Protein AF-A0A9W6WYQ6-F1 (afdb_monomer_lite)

Structure (mmCIF, N/CA/C/O backbone):
data_AF-A0A9W6WYQ6-F1
#
_entry.id   AF-A0A9W6WYQ6-F1
#
loop_
_atom_site.group_PDB
_atom_site.id
_atom_site.type_symbol
_atom_site.label_atom_id
_atom_site.label_alt_id
_atom_site.label_comp_id
_atom_site.label_asym_id
_atom_site.label_entity_id
_atom_site.label_seq_id
_atom_site.pdbx_PDB_ins_code
_atom_site.Cartn_x
_atom_site.Cartn_y
_atom_site.Cartn_z
_atom_site.occupancy
_atom_site.B_iso_or_equiv
_atom_site.auth_seq_id
_atom_site.auth_comp_id
_atom_site.auth_asym_id
_atom_site.auth_atom_id
_atom_site.pdbx_PDB_model_num
ATOM 1 N N . MET A 1 1 ? 25.167 14.216 86.718 1.00 56.31 1 MET A N 1
ATOM 2 C CA . MET A 1 1 ? 25.689 13.049 85.960 1.00 56.31 1 MET A CA 1
ATOM 3 C C . MET A 1 1 ? 24.600 12.111 85.431 1.00 56.31 1 MET A C 1
ATOM 5 O O . MET A 1 1 ? 24.750 11.641 84.313 1.00 56.31 1 MET A O 1
ATOM 9 N N . VAL A 1 2 ? 23.509 11.844 86.164 1.00 67.94 2 VAL A N 1
ATOM 10 C CA . VAL A 1 2 ? 22.434 10.930 85.704 1.00 67.94 2 VAL A CA 1
ATOM 11 C C . VAL A 1 2 ? 21.583 11.527 84.568 1.00 67.94 2 VAL A C 1
ATOM 13 O O . VAL A 1 2 ? 21.368 10.862 83.561 1.00 67.94 2 VAL A O 1
ATOM 16 N N . GLN A 1 3 ? 21.195 12.805 84.660 1.00 67.50 3 GLN A N 1
ATOM 17 C CA . GLN A 1 3 ? 20.428 13.496 83.604 1.00 67.50 3 GLN A CA 1
ATOM 18 C C . GLN A 1 3 ? 21.183 13.622 82.275 1.00 67.50 3 GLN A C 1
ATOM 20 O O . GLN A 1 3 ? 20.594 13.446 81.215 1.00 67.50 3 GLN A O 1
ATOM 25 N N . LEU A 1 4 ? 22.497 13.867 82.322 1.00 64.94 4 LEU A N 1
ATOM 26 C CA . LEU A 1 4 ? 23.314 13.999 81.112 1.00 64.94 4 LEU A CA 1
ATOM 27 C C . LEU A 1 4 ? 23.436 12.662 80.363 1.00 64.94 4 LEU A C 1
ATOM 29 O O . LEU A 1 4 ? 23.390 12.631 79.138 1.00 64.94 4 LEU A O 1
ATOM 33 N N . LYS A 1 5 ? 23.522 11.549 81.106 1.00 73.62 5 LYS A N 1
ATOM 34 C CA . LYS A 1 5 ? 23.509 10.200 80.527 1.00 73.62 5 LYS A CA 1
ATOM 35 C C . LYS A 1 5 ? 22.156 9.859 79.907 1.00 73.62 5 LYS A C 1
ATOM 37 O O . LYS A 1 5 ? 22.130 9.312 78.813 1.00 73.62 5 LYS A O 1
ATOM 42 N N . ALA A 1 6 ? 21.053 10.212 80.567 1.00 79.38 6 ALA A N 1
ATOM 43 C CA . ALA A 1 6 ? 19.713 9.995 80.022 1.00 79.38 6 ALA A CA 1
ATOM 44 C C . ALA A 1 6 ? 19.500 10.773 78.711 1.00 79.38 6 ALA A C 1
ATOM 46 O O . ALA A 1 6 ? 19.018 10.209 77.735 1.00 79.38 6 ALA A O 1
ATOM 47 N N . HIS A 1 7 ? 19.956 12.027 78.657 1.00 71.12 7 HIS A N 1
ATOM 48 C CA . HIS A 1 7 ? 19.832 12.855 77.458 1.00 71.12 7 HIS A CA 1
ATOM 49 C C . HIS A 1 7 ? 20.738 12.381 76.308 1.00 71.12 7 HIS A C 1
ATOM 51 O O . HIS A 1 7 ? 20.335 12.400 75.149 1.00 71.12 7 HIS A O 1
ATOM 57 N N . MET A 1 8 ? 21.938 11.872 76.615 1.00 68.31 8 MET A N 1
ATOM 58 C CA . MET A 1 8 ? 22.796 11.216 75.618 1.00 68.31 8 MET A CA 1
ATOM 59 C C . MET A 1 8 ? 22.156 9.957 75.028 1.00 68.31 8 MET A C 1
ATOM 61 O O . MET A 1 8 ? 22.270 9.728 73.827 1.00 68.31 8 MET A O 1
ATOM 65 N N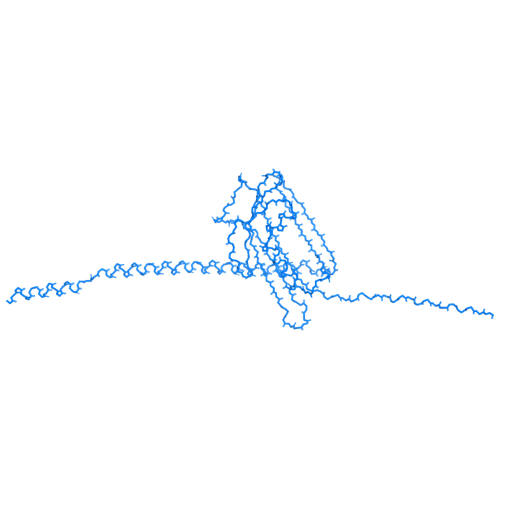 . ILE A 1 9 ? 21.483 9.155 75.856 1.00 77.50 9 ILE A N 1
ATOM 66 C CA . ILE A 1 9 ? 20.789 7.942 75.406 1.00 77.50 9 ILE A CA 1
ATOM 67 C C . ILE A 1 9 ? 19.601 8.312 74.512 1.00 77.50 9 ILE A C 1
ATOM 69 O O . ILE A 1 9 ? 19.411 7.691 73.472 1.00 77.50 9 ILE A O 1
ATOM 73 N N . GLU A 1 10 ? 18.851 9.356 74.861 1.00 75.19 10 GLU A N 1
ATOM 74 C CA . GLU A 1 10 ? 17.736 9.858 74.051 1.00 75.19 10 GLU A CA 1
ATOM 75 C C . GLU A 1 10 ? 18.209 10.390 72.685 1.00 75.19 10 GLU A C 1
ATOM 77 O O . GLU A 1 10 ? 17.617 10.086 71.646 1.00 75.19 10 GLU A O 1
ATOM 82 N N . LEU A 1 11 ? 19.326 11.126 72.660 1.00 69.25 11 LEU A N 1
ATOM 83 C CA . LEU A 1 11 ? 19.943 11.619 71.425 1.00 69.25 11 LEU A CA 1
ATOM 84 C C . LEU A 1 11 ? 20.514 10.481 70.566 1.00 69.25 11 LEU A C 1
ATOM 86 O O . LEU A 1 11 ? 20.347 10.501 69.347 1.00 69.25 11 LEU A O 1
ATOM 90 N N . GLN A 1 12 ? 21.124 9.459 71.178 1.00 67.81 12 GLN A N 1
ATOM 91 C CA . GLN A 1 12 ? 21.551 8.250 70.467 1.00 67.81 12 GLN A CA 1
ATOM 92 C C . GLN A 1 12 ? 20.356 7.476 69.901 1.00 67.81 12 GLN A C 1
ATOM 94 O O . GLN A 1 12 ? 20.403 7.052 68.751 1.00 67.81 12 GLN A O 1
ATOM 99 N N . GLN A 1 13 ? 19.261 7.338 70.650 1.00 66.31 13 GLN A N 1
ATOM 100 C CA . GLN A 1 13 ? 18.050 6.663 70.176 1.00 66.31 13 GLN A CA 1
ATOM 101 C C . GLN A 1 13 ? 17.384 7.412 69.014 1.00 66.31 13 GLN A C 1
ATOM 103 O O . GLN A 1 13 ? 16.953 6.772 68.059 1.00 66.31 13 GLN A O 1
ATOM 108 N N . ARG A 1 14 ? 17.366 8.753 69.030 1.00 62.09 14 ARG A N 1
ATOM 109 C CA . ARG A 1 14 ? 16.894 9.567 67.893 1.00 62.09 14 ARG A CA 1
ATOM 110 C C . ARG A 1 14 ? 17.815 9.509 66.672 1.00 62.09 14 ARG A C 1
ATOM 112 O O . ARG A 1 14 ? 17.316 9.597 65.558 1.00 62.09 14 ARG A O 1
ATOM 119 N N . ALA A 1 15 ? 19.125 9.349 66.861 1.00 57.72 15 ALA A N 1
ATOM 120 C CA . ALA A 1 15 ? 20.078 9.185 65.760 1.00 57.72 15 ALA A CA 1
ATOM 121 C C . ALA A 1 15 ? 20.033 7.779 65.127 1.00 57.72 15 ALA A C 1
ATOM 123 O O . ALA A 1 15 ? 20.394 7.618 63.965 1.00 57.72 15 ALA A O 1
ATOM 124 N N . ILE A 1 16 ? 19.598 6.773 65.895 1.00 56.31 16 ILE A N 1
ATOM 125 C CA . ILE A 1 16 ? 19.450 5.370 65.467 1.00 56.31 16 ILE A CA 1
ATOM 126 C C . ILE A 1 16 ? 18.034 5.084 64.934 1.00 56.31 16 ILE A C 1
ATOM 128 O O . ILE A 1 16 ? 17.834 4.106 64.211 1.00 56.31 16 ILE A O 1
ATOM 132 N N . ALA A 1 17 ? 17.045 5.926 65.254 1.00 52.59 17 ALA A N 1
ATOM 133 C CA . ALA A 1 17 ? 15.715 5.832 64.666 1.00 52.59 17 ALA A CA 1
ATOM 134 C C . ALA A 1 17 ? 15.826 5.952 63.132 1.00 52.59 17 ALA A C 1
ATOM 136 O O . ALA A 1 17 ? 16.455 6.895 62.643 1.00 52.59 17 ALA A O 1
ATOM 137 N N . PRO A 1 18 ? 15.245 5.019 62.353 1.00 52.72 18 PRO A N 1
ATOM 138 C CA . PRO A 1 18 ? 15.285 5.118 60.906 1.00 52.72 18 PRO A CA 1
ATOM 139 C C . PRO A 1 18 ? 14.557 6.400 60.505 1.00 52.72 18 PRO A C 1
ATOM 141 O O . PRO A 1 18 ? 13.355 6.526 60.732 1.00 52.72 18 PRO A O 1
ATOM 144 N N . ARG A 1 19 ? 15.289 7.351 59.914 1.00 58.66 19 ARG A N 1
ATOM 145 C CA . ARG A 1 19 ? 14.682 8.424 59.119 1.00 58.66 19 ARG A CA 1
ATOM 146 C C . ARG A 1 19 ? 13.762 7.788 58.075 1.00 58.66 19 ARG A C 1
ATOM 148 O O . ARG A 1 19 ? 14.009 6.656 57.660 1.00 58.66 19 ARG A O 1
ATOM 155 N N . GLU A 1 20 ? 12.758 8.530 57.626 1.00 55.00 20 GLU A N 1
ATOM 156 C CA . GLU A 1 20 ? 11.759 8.199 56.589 1.00 55.00 20 GLU A CA 1
ATOM 157 C C . GLU A 1 20 ? 12.337 7.726 55.221 1.00 55.00 20 GLU A C 1
ATOM 159 O O . GLU A 1 20 ? 11.622 7.606 54.237 1.00 55.00 20 GLU A O 1
ATOM 164 N N . GLU A 1 21 ? 13.614 7.334 55.141 1.00 54.53 21 GLU A N 1
ATOM 165 C CA . GLU A 1 21 ? 14.279 6.707 53.994 1.00 54.53 21 GLU A CA 1
ATOM 166 C C . GLU A 1 21 ? 13.586 5.442 53.469 1.00 54.53 21 GLU A C 1
ATOM 168 O O . GLU A 1 21 ? 13.830 5.050 52.327 1.00 54.53 21 GLU A O 1
ATOM 173 N N . ARG A 1 22 ? 12.785 4.739 54.283 1.00 56.50 22 ARG A N 1
ATOM 174 C CA . ARG A 1 22 ? 12.055 3.549 53.811 1.00 56.50 22 ARG A CA 1
ATOM 175 C C . ARG A 1 22 ? 10.963 3.923 52.819 1.00 56.50 22 ARG A C 1
ATOM 177 O O . ARG A 1 22 ? 10.832 3.228 51.815 1.00 56.50 22 ARG A O 1
ATOM 184 N N . GLU A 1 23 ? 10.232 5.002 53.079 1.00 61.19 23 GLU A N 1
ATOM 185 C CA . GLU A 1 23 ? 9.159 5.466 52.201 1.00 61.19 23 GLU A CA 1
ATOM 186 C C . GLU A 1 23 ? 9.743 6.042 50.911 1.00 61.19 23 GLU A C 1
ATOM 188 O O . GLU A 1 23 ? 9.336 5.619 49.832 1.00 61.19 23 GLU A O 1
ATOM 193 N N . ASP A 1 24 ? 10.801 6.854 50.999 1.00 62.94 24 ASP A N 1
ATOM 194 C CA . ASP A 1 24 ? 11.504 7.398 49.827 1.00 62.94 24 ASP A CA 1
ATOM 195 C C . ASP A 1 24 ? 12.146 6.309 48.953 1.00 62.94 24 ASP A C 1
ATOM 197 O O . ASP A 1 24 ? 12.022 6.327 47.724 1.00 62.94 24 ASP A O 1
ATOM 201 N N . LYS A 1 25 ? 12.794 5.299 49.557 1.00 66.00 25 LYS A N 1
ATOM 202 C CA . LYS A 1 25 ? 13.338 4.148 48.810 1.00 66.00 25 LYS A CA 1
ATOM 203 C C . LYS A 1 25 ? 12.225 3.337 48.158 1.00 66.00 25 LYS A C 1
ATOM 205 O O . LYS A 1 25 ? 12.392 2.873 47.029 1.00 66.00 25 LYS A O 1
ATOM 210 N N . GLN A 1 26 ? 11.094 3.158 48.836 1.00 69.00 26 GLN A N 1
ATOM 211 C CA . GLN A 1 26 ? 9.945 2.439 48.293 1.00 69.00 26 GLN A CA 1
ATOM 212 C C . GLN A 1 26 ? 9.281 3.222 47.152 1.00 69.00 26 GLN A C 1
ATOM 214 O O . GLN A 1 26 ? 8.924 2.619 46.135 1.00 69.00 26 GLN A O 1
ATOM 219 N N . LEU A 1 27 ? 9.214 4.552 47.258 1.00 70.75 27 LEU A N 1
ATOM 220 C CA . LEU A 1 27 ? 8.734 5.456 46.217 1.00 70.75 27 LEU A CA 1
ATOM 221 C C . LEU A 1 27 ? 9.643 5.397 44.982 1.00 70.75 27 LEU A C 1
ATOM 223 O O . LEU A 1 27 ? 9.170 5.102 43.887 1.00 70.75 27 LEU A O 1
ATOM 227 N N . TYR A 1 28 ? 10.958 5.557 45.162 1.00 69.25 28 TYR A N 1
ATOM 228 C CA . TYR A 1 28 ? 11.944 5.497 44.078 1.00 69.25 28 TYR A CA 1
ATOM 229 C C . TYR A 1 28 ? 11.948 4.133 43.378 1.00 69.25 28 TYR A C 1
ATOM 231 O O . TYR A 1 28 ? 11.934 4.049 42.150 1.00 69.25 28 TYR A O 1
ATOM 239 N N . THR A 1 29 ? 11.875 3.044 44.149 1.00 78.75 29 THR A N 1
ATOM 240 C CA . THR A 1 29 ? 11.795 1.684 43.595 1.00 78.75 29 THR A CA 1
ATOM 241 C C . THR A 1 29 ? 10.500 1.478 42.806 1.00 78.75 29 THR A C 1
ATOM 243 O O . THR A 1 29 ? 10.504 0.810 41.773 1.00 78.75 29 THR A O 1
ATOM 246 N N . THR A 1 30 ? 9.385 2.056 43.259 1.00 85.19 30 THR A N 1
ATOM 247 C CA . THR A 1 30 ? 8.094 1.982 42.557 1.00 85.19 30 THR A CA 1
ATOM 248 C C . THR A 1 30 ? 8.121 2.785 41.259 1.00 85.19 30 THR A C 1
ATOM 250 O O . THR A 1 30 ? 7.709 2.270 40.221 1.00 85.19 30 THR A O 1
ATOM 253 N N . VAL A 1 31 ? 8.672 4.002 41.286 1.00 89.56 31 VAL A N 1
ATOM 254 C CA . VAL A 1 31 ? 8.857 4.841 40.094 1.00 89.56 31 VAL A CA 1
ATOM 255 C C . VAL A 1 31 ? 9.742 4.131 39.073 1.00 89.56 31 VAL A C 1
ATOM 257 O O . VAL A 1 31 ? 9.323 3.971 37.929 1.00 89.56 31 VAL A O 1
ATOM 260 N N . LEU A 1 32 ? 10.908 3.620 39.480 1.00 86.25 32 LEU A N 1
ATOM 261 C CA . LEU A 1 32 ? 11.795 2.869 38.589 1.00 86.25 32 LEU A CA 1
ATOM 262 C C . LEU A 1 32 ? 11.114 1.634 38.000 1.00 86.25 32 LEU A C 1
ATOM 264 O O . LEU A 1 32 ? 11.199 1.409 36.796 1.00 86.25 32 LEU A O 1
ATOM 268 N N . ARG A 1 33 ? 10.395 0.849 38.812 1.00 88.56 33 ARG A N 1
ATOM 269 C CA . ARG A 1 33 ? 9.632 -0.304 38.306 1.00 88.56 33 ARG A CA 1
ATOM 270 C C . ARG A 1 33 ? 8.586 0.113 37.279 1.00 88.56 33 ARG A C 1
ATOM 272 O O . ARG A 1 33 ? 8.421 -0.589 36.291 1.00 88.56 33 ARG A O 1
ATOM 279 N N . ASN A 1 34 ? 7.891 1.227 37.491 1.00 89.94 34 ASN A N 1
ATOM 280 C CA . ASN A 1 34 ? 6.894 1.721 36.544 1.00 89.94 34 ASN A CA 1
ATOM 281 C C . ASN A 1 34 ? 7.536 2.206 35.240 1.00 89.94 34 ASN A C 1
ATOM 283 O O . ASN A 1 34 ? 7.011 1.911 34.172 1.00 89.94 34 ASN A O 1
ATOM 287 N N . VAL A 1 35 ? 8.679 2.894 35.312 1.00 89.62 35 VAL A N 1
ATOM 288 C CA . VAL A 1 35 ? 9.446 3.309 34.126 1.00 89.62 35 VAL A CA 1
ATOM 289 C C . VAL A 1 35 ? 9.919 2.089 33.340 1.00 89.62 35 VAL A C 1
ATOM 291 O O . VAL A 1 35 ? 9.665 2.007 32.143 1.00 89.62 35 VAL A O 1
ATOM 294 N N . VAL A 1 36 ? 10.518 1.101 34.012 1.00 90.12 36 VAL A N 1
ATOM 295 C CA . VAL A 1 36 ? 10.968 -0.144 33.370 1.00 90.12 36 VAL A CA 1
ATOM 296 C C . VAL A 1 36 ? 9.793 -0.901 32.754 1.00 90.12 36 VAL A C 1
ATOM 298 O O . VAL A 1 36 ? 9.902 -1.351 31.621 1.00 90.12 36 VAL A O 1
ATOM 301 N N . LYS A 1 37 ? 8.649 -0.998 33.444 1.00 88.00 37 LYS A N 1
ATOM 302 C CA . LYS A 1 37 ? 7.438 -1.622 32.888 1.00 88.00 37 LYS A CA 1
ATOM 303 C C . LYS A 1 37 ? 6.943 -0.905 31.635 1.00 88.00 37 LYS A C 1
ATOM 305 O O . LYS A 1 37 ? 6.653 -1.566 30.649 1.00 88.00 37 LYS A O 1
ATOM 310 N N . LYS A 1 38 ? 6.870 0.430 31.653 1.00 88.50 38 LYS A N 1
ATOM 311 C CA . LYS A 1 38 ? 6.486 1.221 30.472 1.00 88.50 38 LYS A CA 1
ATOM 312 C C . LYS A 1 38 ? 7.454 0.999 29.311 1.00 88.50 38 LYS A C 1
ATOM 314 O O . LYS A 1 38 ? 7.014 0.797 28.189 1.00 88.50 38 LYS A O 1
ATOM 319 N N . GLN A 1 39 ? 8.755 0.982 29.591 1.00 87.25 39 GLN A N 1
ATOM 320 C CA . GLN A 1 39 ? 9.776 0.715 28.581 1.00 87.25 39 GLN A CA 1
ATOM 321 C C . GLN A 1 39 ? 9.672 -0.709 28.014 1.00 87.25 39 GLN A C 1
ATOM 323 O O . GLN A 1 39 ? 9.834 -0.899 26.815 1.00 87.25 39 GLN A O 1
ATOM 328 N N . GLN A 1 40 ? 9.386 -1.706 28.855 1.00 84.69 40 GLN A N 1
ATOM 329 C CA . GLN A 1 40 ? 9.173 -3.088 28.421 1.00 84.69 40 GLN A CA 1
ATOM 330 C C . GLN A 1 40 ? 7.932 -3.229 27.539 1.00 84.69 40 GLN A C 1
ATOM 332 O O . GLN A 1 40 ? 8.002 -3.936 26.542 1.00 84.69 40 GLN A O 1
ATOM 337 N N . LEU A 1 41 ? 6.829 -2.553 27.878 1.00 85.00 41 LEU A N 1
ATOM 338 C CA . LEU A 1 41 ? 5.624 -2.534 27.043 1.00 85.00 41 LEU A CA 1
ATOM 339 C C . LEU A 1 41 ? 5.924 -1.926 25.670 1.00 85.00 41 LEU A C 1
ATOM 341 O O . LEU A 1 41 ? 5.733 -2.601 24.668 1.00 85.00 41 LEU A O 1
ATOM 345 N N . ALA A 1 42 ? 6.544 -0.743 25.633 1.00 81.19 42 ALA A N 1
ATOM 346 C CA . ALA A 1 42 ? 6.940 -0.110 24.375 1.00 81.19 42 ALA A CA 1
ATOM 347 C C . ALA A 1 42 ? 7.870 -1.003 23.532 1.00 81.19 42 ALA A C 1
ATOM 349 O O . ALA A 1 42 ? 7.748 -1.062 22.313 1.00 81.19 42 ALA A O 1
ATOM 350 N N . PHE A 1 43 ? 8.794 -1.731 24.169 1.00 81.69 43 PHE A N 1
ATOM 351 C CA . PHE A 1 43 ? 9.650 -2.686 23.467 1.00 81.69 43 PHE A CA 1
ATOM 352 C C . PHE A 1 43 ? 8.852 -3.841 22.847 1.00 81.69 43 PHE A C 1
ATOM 354 O O . PHE A 1 43 ? 9.133 -4.232 21.717 1.00 81.69 43 PHE A O 1
ATOM 361 N N . VAL A 1 44 ? 7.867 -4.383 23.569 1.00 84.06 44 VAL A N 1
ATOM 362 C CA . VAL A 1 44 ? 6.989 -5.443 23.054 1.00 84.06 44 VAL A CA 1
ATOM 363 C C . VAL A 1 44 ? 6.169 -4.935 21.869 1.00 84.06 44 VAL A C 1
ATOM 365 O O . VAL A 1 44 ? 6.103 -5.635 20.861 1.00 84.06 44 VAL A O 1
ATOM 368 N N . ASP A 1 45 ? 5.627 -3.721 21.950 1.00 80.69 45 ASP A N 1
ATOM 369 C CA . ASP A 1 45 ? 4.840 -3.111 20.872 1.00 80.69 45 ASP A CA 1
ATOM 370 C C . ASP A 1 45 ? 5.691 -2.906 19.610 1.00 80.69 45 ASP A C 1
ATOM 372 O O . ASP A 1 45 ? 5.311 -3.328 18.517 1.00 80.69 45 ASP A O 1
ATOM 376 N N . ILE A 1 46 ? 6.903 -2.360 19.766 1.00 80.50 46 ILE A N 1
ATOM 377 C CA . ILE A 1 46 ? 7.870 -2.212 18.667 1.00 80.50 46 ILE A CA 1
ATOM 378 C C . ILE A 1 46 ? 8.228 -3.580 18.079 1.00 80.50 46 ILE A C 1
ATOM 380 O O . ILE A 1 46 ? 8.267 -3.745 16.860 1.00 80.50 46 ILE A O 1
ATOM 384 N N . GLN A 1 47 ? 8.486 -4.584 18.920 1.00 80.19 47 GLN A N 1
ATOM 385 C CA . GLN A 1 47 ? 8.819 -5.926 18.448 1.00 80.19 47 GLN A CA 1
ATOM 386 C C . GLN A 1 47 ? 7.654 -6.560 17.674 1.00 80.19 47 GLN A C 1
ATOM 388 O O . GLN A 1 47 ? 7.886 -7.211 16.651 1.00 80.19 47 GLN A O 1
ATOM 393 N N . ALA A 1 48 ? 6.414 -6.367 18.128 1.00 81.19 48 ALA A N 1
ATOM 394 C CA . ALA A 1 48 ? 5.219 -6.827 17.433 1.00 81.19 48 ALA A CA 1
ATOM 395 C C . ALA A 1 48 ? 5.077 -6.137 16.068 1.00 81.19 48 ALA A C 1
ATOM 397 O O . ALA A 1 48 ? 4.943 -6.830 15.058 1.00 81.19 48 ALA A O 1
ATOM 398 N N . ALA A 1 49 ? 5.222 -4.809 16.015 1.00 78.75 49 ALA A N 1
ATOM 399 C CA . ALA A 1 49 ? 5.190 -4.039 14.773 1.00 78.75 49 ALA A CA 1
ATOM 400 C C . ALA A 1 49 ? 6.276 -4.494 13.783 1.00 78.75 49 ALA A C 1
ATOM 402 O O . ALA A 1 49 ? 5.981 -4.763 12.622 1.00 78.75 49 ALA A O 1
ATOM 403 N N . MET A 1 50 ? 7.515 -4.688 14.245 1.00 82.25 50 MET A N 1
ATOM 404 C CA . MET A 1 50 ? 8.619 -5.185 13.411 1.00 82.25 50 MET A CA 1
ATOM 405 C C . MET A 1 50 ? 8.399 -6.619 12.914 1.00 82.25 50 MET A C 1
ATOM 407 O O . MET A 1 50 ? 8.801 -6.968 11.802 1.00 82.25 50 MET A O 1
ATOM 411 N N . THR A 1 51 ? 7.755 -7.465 13.720 1.00 85.19 51 THR A N 1
ATOM 412 C CA . THR A 1 51 ? 7.387 -8.827 13.306 1.00 85.19 51 THR A CA 1
ATOM 413 C C . THR A 1 51 ? 6.286 -8.788 12.245 1.00 85.19 51 THR A C 1
ATOM 415 O O . THR A 1 51 ? 6.373 -9.504 11.244 1.00 85.19 51 THR A O 1
ATOM 418 N N . GLY A 1 52 ? 5.289 -7.914 12.422 1.00 82.69 52 GLY A N 1
ATOM 419 C CA . GLY A 1 52 ? 4.249 -7.642 11.429 1.00 82.69 52 GLY A CA 1
ATOM 420 C C . GLY A 1 52 ? 4.831 -7.116 10.117 1.00 82.69 52 GLY A C 1
ATOM 421 O O . GLY A 1 52 ? 4.522 -7.656 9.056 1.00 82.69 52 GLY A O 1
ATOM 422 N N . TYR A 1 53 ? 5.754 -6.154 10.192 1.00 84.94 53 TYR A N 1
ATOM 423 C CA . TYR A 1 53 ? 6.511 -5.614 9.060 1.00 84.94 53 TYR A CA 1
ATOM 424 C C . TYR A 1 53 ? 7.211 -6.719 8.257 1.00 84.94 53 TYR A C 1
ATOM 426 O O . TYR A 1 53 ? 6.983 -6.874 7.055 1.00 84.94 53 TYR A O 1
ATOM 434 N N . ALA A 1 54 ? 8.032 -7.534 8.928 1.00 86.44 54 ALA A N 1
ATOM 435 C CA . ALA A 1 54 ? 8.800 -8.594 8.279 1.00 86.44 54 ALA A CA 1
ATOM 436 C C . ALA A 1 54 ? 7.898 -9.654 7.626 1.00 86.44 54 ALA A C 1
ATOM 438 O O . ALA A 1 54 ? 8.155 -10.075 6.496 1.00 86.44 54 ALA A O 1
ATOM 439 N N . THR A 1 55 ? 6.828 -10.053 8.319 1.00 90.81 55 THR A N 1
ATOM 440 C CA . THR A 1 55 ? 5.866 -11.045 7.817 1.00 90.81 55 THR A CA 1
ATOM 441 C C . THR A 1 55 ? 5.128 -10.510 6.591 1.00 90.81 55 THR A C 1
ATOM 443 O O . THR A 1 55 ? 5.083 -11.179 5.561 1.00 90.81 55 THR A O 1
ATOM 446 N N . SER A 1 56 ? 4.650 -9.265 6.653 1.00 90.75 56 SER A N 1
ATOM 447 C CA . SER A 1 56 ? 3.905 -8.623 5.563 1.00 90.75 56 SER A CA 1
ATOM 448 C C . SER A 1 56 ? 4.731 -8.528 4.280 1.00 90.75 56 SER A C 1
ATOM 450 O O . SER A 1 56 ? 4.246 -8.861 3.199 1.00 90.75 56 SER A O 1
ATOM 452 N N . LEU A 1 57 ? 6.005 -8.134 4.383 1.00 92.38 57 LEU A N 1
ATOM 453 C CA . LEU A 1 57 ? 6.909 -8.078 3.230 1.00 92.38 57 LEU A CA 1
ATOM 454 C C . LEU A 1 57 ? 7.202 -9.467 2.649 1.00 92.38 57 LEU A C 1
ATOM 456 O O . LEU A 1 57 ? 7.263 -9.634 1.427 1.00 92.38 57 LEU A O 1
ATOM 460 N N . GLN A 1 58 ? 7.370 -10.475 3.506 1.00 92.81 58 GLN A N 1
ATOM 461 C CA . GLN A 1 58 ? 7.594 -11.848 3.066 1.00 92.81 58 GLN A CA 1
ATOM 462 C C . GLN A 1 58 ? 6.373 -12.407 2.320 1.00 92.81 58 GLN A C 1
ATOM 464 O O . GLN A 1 58 ? 6.526 -12.969 1.228 1.00 92.81 58 GLN A O 1
ATOM 469 N N . ASP A 1 59 ? 5.176 -12.211 2.867 1.00 94.06 59 ASP A N 1
ATOM 470 C CA . ASP A 1 59 ? 3.921 -12.672 2.274 1.00 94.06 59 ASP A CA 1
ATOM 471 C C . ASP A 1 59 ? 3.624 -11.953 0.958 1.00 94.06 59 ASP A C 1
ATOM 473 O O . ASP A 1 59 ? 3.303 -12.594 -0.045 1.00 94.06 59 ASP A O 1
ATOM 477 N N . ALA A 1 60 ? 3.832 -10.638 0.913 1.00 93.94 60 ALA A N 1
ATOM 478 C CA . ALA A 1 60 ? 3.711 -9.836 -0.297 1.00 93.94 60 ALA A CA 1
ATOM 479 C C . ALA A 1 60 ? 4.633 -10.322 -1.420 1.00 93.94 60 ALA A C 1
ATOM 481 O O . ALA A 1 60 ? 4.203 -10.496 -2.566 1.00 93.94 60 ALA A O 1
ATOM 482 N N . ARG A 1 61 ? 5.898 -10.608 -1.096 1.00 92.00 61 ARG A N 1
ATOM 483 C CA . ARG A 1 61 ? 6.850 -11.168 -2.058 1.00 92.00 61 ARG A CA 1
ATOM 484 C C . ARG A 1 61 ? 6.404 -12.543 -2.552 1.00 92.00 61 ARG A C 1
ATOM 486 O O . ARG A 1 61 ? 6.481 -12.812 -3.754 1.00 92.00 61 ARG A O 1
ATOM 493 N N . ALA A 1 62 ? 5.945 -13.419 -1.657 1.00 93.38 62 ALA A N 1
ATOM 494 C CA . ALA A 1 62 ? 5.447 -14.742 -2.027 1.00 93.38 62 ALA A CA 1
ATOM 495 C C . ALA A 1 62 ? 4.201 -14.649 -2.925 1.00 93.38 62 ALA A C 1
ATOM 497 O O . ALA A 1 62 ? 4.108 -15.356 -3.934 1.00 93.38 62 ALA A O 1
ATOM 498 N N . PHE A 1 63 ? 3.279 -13.740 -2.601 1.00 93.44 63 PHE A N 1
ATOM 499 C CA . PHE A 1 63 ? 2.088 -13.445 -3.390 1.00 93.44 63 PHE A CA 1
ATOM 500 C C . PHE A 1 63 ? 2.451 -12.979 -4.804 1.00 93.44 63 PHE A C 1
ATOM 502 O O . PHE A 1 63 ? 2.020 -13.599 -5.779 1.00 93.44 63 PHE A O 1
ATOM 509 N N . LEU A 1 64 ? 3.295 -11.948 -4.934 1.00 92.38 64 LEU A N 1
ATOM 510 C CA . LEU A 1 64 ? 3.711 -11.432 -6.239 1.00 92.38 64 LEU A CA 1
ATOM 511 C C . LEU A 1 64 ? 4.490 -12.468 -7.050 1.00 92.38 64 LEU A C 1
ATOM 513 O O . LEU A 1 64 ? 4.219 -12.623 -8.237 1.00 92.38 64 LEU A O 1
ATOM 517 N N . SER A 1 65 ? 5.385 -13.236 -6.422 1.00 90.38 65 SER A N 1
ATOM 518 C CA . SER A 1 65 ? 6.140 -14.294 -7.111 1.00 90.38 65 SER A CA 1
ATOM 519 C C . SER A 1 65 ? 5.210 -15.331 -7.745 1.00 90.38 65 SER A C 1
ATOM 521 O O . SER A 1 65 ? 5.417 -15.738 -8.886 1.00 90.38 65 SER A O 1
ATOM 523 N N . ARG A 1 66 ? 4.148 -15.732 -7.032 1.00 92.88 66 ARG A N 1
ATOM 524 C CA . ARG A 1 66 ? 3.126 -16.655 -7.551 1.00 92.88 66 ARG A CA 1
ATOM 525 C C . ARG A 1 66 ? 2.240 -16.009 -8.612 1.00 92.88 66 ARG A C 1
ATOM 527 O O . ARG A 1 66 ? 1.841 -16.678 -9.557 1.00 92.88 66 ARG A O 1
ATOM 534 N N . ARG A 1 67 ? 1.900 -14.729 -8.451 1.00 89.88 67 ARG A N 1
ATOM 535 C CA . ARG A 1 67 ? 1.029 -14.005 -9.386 1.00 89.88 67 ARG A CA 1
ATOM 536 C C . ARG A 1 67 ? 1.732 -13.707 -10.712 1.00 89.88 67 ARG A C 1
ATOM 538 O O . ARG A 1 67 ? 1.091 -13.743 -11.757 1.00 89.88 67 ARG A O 1
ATOM 545 N N . LEU A 1 68 ? 3.034 -13.434 -10.667 1.00 88.88 68 LEU A N 1
ATOM 546 C CA . LEU A 1 68 ? 3.850 -13.059 -11.820 1.00 88.88 68 LEU A CA 1
ATOM 547 C C . LEU A 1 68 ? 4.527 -14.257 -12.507 1.00 88.88 68 LEU A C 1
ATOM 549 O O . LEU A 1 68 ? 5.022 -14.091 -13.617 1.00 88.88 68 LEU A O 1
ATOM 553 N N . SER A 1 69 ? 4.523 -15.462 -11.916 1.00 87.50 69 SER A N 1
ATOM 554 C CA . SER A 1 69 ? 5.267 -16.636 -12.422 1.00 87.50 69 SER A CA 1
ATOM 555 C C . SER A 1 69 ? 4.934 -17.048 -13.859 1.00 87.50 69 SER A C 1
ATOM 557 O O . SER A 1 69 ? 5.743 -17.699 -14.517 1.00 87.50 69 SER A O 1
ATOM 559 N N . HIS A 1 70 ? 3.743 -16.696 -14.343 1.00 85.44 70 HIS A N 1
ATOM 560 C CA . HIS A 1 70 ? 3.262 -17.030 -15.686 1.00 85.44 70 HIS A CA 1
ATOM 561 C C . HIS A 1 70 ? 3.074 -15.802 -16.584 1.00 85.44 70 HIS A C 1
ATOM 563 O O . HIS A 1 70 ? 2.549 -15.928 -17.690 1.00 85.44 70 HIS A O 1
ATOM 569 N N . LEU A 1 71 ? 3.485 -14.619 -16.124 1.00 87.06 71 LEU A N 1
ATOM 570 C CA . LEU A 1 71 ? 3.310 -13.362 -16.842 1.00 87.06 71 LEU A CA 1
ATOM 571 C C . LEU A 1 71 ? 4.642 -12.883 -17.417 1.00 87.06 71 LEU A C 1
ATOM 573 O O . LEU A 1 71 ? 5.696 -13.040 -16.807 1.00 87.06 71 LEU A O 1
ATOM 577 N N . ASN A 1 72 ? 4.589 -12.269 -18.601 1.00 87.06 72 ASN A N 1
ATOM 578 C CA . ASN A 1 72 ? 5.740 -11.560 -19.144 1.00 87.06 72 ASN A CA 1
ATOM 579 C C . ASN A 1 72 ? 5.730 -10.114 -18.612 1.00 87.06 72 ASN A C 1
ATOM 581 O O . ASN A 1 72 ? 4.866 -9.340 -19.026 1.00 87.06 72 ASN A O 1
ATOM 585 N N . PRO A 1 73 ? 6.685 -9.719 -17.754 1.00 83.81 73 PRO A N 1
ATOM 586 C CA . PRO A 1 73 ? 6.729 -8.381 -17.160 1.00 83.81 73 PRO A CA 1
ATOM 587 C C . PRO A 1 73 ? 7.017 -7.268 -18.181 1.00 83.81 73 PRO A C 1
ATOM 589 O O . PRO A 1 73 ? 6.797 -6.093 -17.896 1.00 83.81 73 PRO A O 1
ATOM 592 N N . LEU A 1 74 ? 7.484 -7.622 -19.385 1.00 86.62 74 LEU A N 1
ATOM 593 C CA . LEU A 1 74 ? 7.680 -6.689 -20.499 1.00 86.62 74 LEU A CA 1
ATOM 594 C C . LEU A 1 74 ? 6.397 -6.419 -21.298 1.00 86.62 74 LEU A C 1
ATOM 596 O O . LEU A 1 74 ? 6.433 -5.676 -22.277 1.00 86.62 74 LEU A O 1
ATOM 600 N N . ASN A 1 75 ? 5.264 -6.993 -20.895 1.00 88.44 75 ASN A N 1
ATOM 601 C CA . ASN A 1 75 ? 3.960 -6.676 -21.455 1.00 88.44 75 ASN A CA 1
ATOM 602 C C . ASN A 1 75 ? 3.160 -5.873 -20.429 1.00 88.44 75 ASN A C 1
ATOM 604 O O . ASN A 1 75 ? 3.007 -6.295 -19.284 1.00 88.44 75 ASN A O 1
ATOM 608 N N . ALA A 1 76 ? 2.638 -4.716 -20.841 1.00 88.25 76 ALA A N 1
ATOM 609 C CA . ALA A 1 76 ? 1.704 -3.977 -20.001 1.00 88.25 76 ALA A CA 1
ATOM 610 C C . ALA A 1 76 ? 0.422 -4.800 -19.807 1.00 88.25 76 ALA A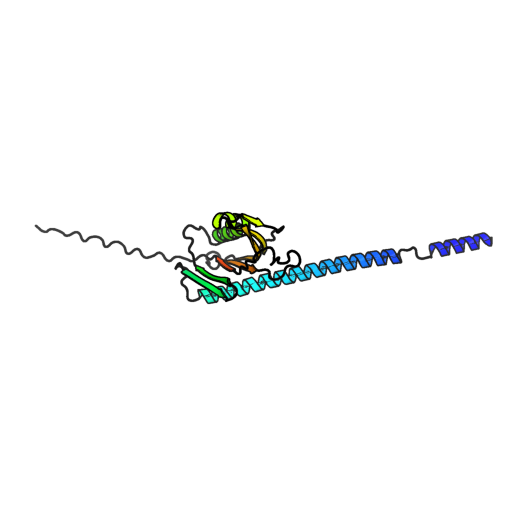 C 1
ATOM 612 O O . ALA A 1 76 ? -0.083 -5.405 -20.755 1.00 88.25 76 ALA A O 1
ATOM 613 N N . MET A 1 77 ? -0.099 -4.818 -18.583 1.00 89.75 77 MET A N 1
ATOM 614 C CA . MET A 1 77 ? -1.272 -5.609 -18.221 1.00 89.75 77 MET A CA 1
ATOM 615 C C . MET A 1 77 ? -2.120 -4.859 -17.202 1.00 89.75 77 MET A C 1
ATOM 617 O O . MET A 1 77 ? -1.590 -4.184 -16.323 1.00 89.75 77 MET A O 1
ATOM 621 N N . SER A 1 78 ? -3.440 -4.986 -17.306 1.00 93.62 78 SER A N 1
ATOM 622 C CA . SER A 1 78 ? -4.375 -4.451 -16.321 1.00 93.62 78 SER A CA 1
ATOM 623 C C . SER A 1 78 ? -5.583 -5.370 -16.211 1.00 93.62 78 SER A C 1
ATOM 625 O O . SER A 1 78 ? -6.199 -5.708 -17.217 1.00 93.62 78 SER A O 1
ATOM 627 N N . GLU A 1 79 ? -5.945 -5.716 -14.984 1.00 94.88 79 GLU A N 1
ATOM 628 C CA . GLU A 1 79 ? -7.184 -6.397 -14.625 1.00 94.88 79 GLU A CA 1
ATOM 629 C C . GLU A 1 79 ? -7.891 -5.583 -13.543 1.00 94.88 79 GLU A C 1
ATOM 631 O O . GLU A 1 79 ? -7.250 -5.054 -12.630 1.00 94.88 79 GLU A O 1
ATOM 636 N N . GLU A 1 80 ? -9.212 -5.489 -13.634 1.00 96.88 80 GLU A N 1
ATOM 637 C CA . GLU A 1 80 ? -10.038 -4.817 -12.640 1.00 96.88 80 GLU A CA 1
ATOM 638 C C . GLU A 1 80 ? -11.358 -5.567 -12.495 1.00 96.88 80 GLU A C 1
ATOM 640 O O . GLU A 1 80 ? -12.041 -5.838 -13.481 1.00 96.88 80 GLU A O 1
ATOM 645 N N . HIS A 1 81 ? -11.706 -5.890 -11.257 1.00 96.50 81 HIS A N 1
ATOM 646 C CA . HIS A 1 81 ? -12.983 -6.482 -10.889 1.00 96.50 81 HIS A CA 1
ATOM 647 C C . HIS A 1 81 ? -13.647 -5.570 -9.868 1.00 96.50 81 HIS A C 1
ATOM 649 O O . HIS A 1 81 ? -12.981 -5.082 -8.956 1.00 96.50 81 HIS A O 1
ATOM 655 N N . ARG A 1 82 ? -14.944 -5.328 -10.035 1.00 97.19 82 ARG A N 1
ATOM 656 C CA . ARG A 1 82 ? -15.742 -4.454 -9.174 1.00 97.19 82 ARG A CA 1
ATOM 657 C C . ARG A 1 82 ? -16.941 -5.227 -8.673 1.00 97.19 82 ARG A C 1
ATOM 659 O O . ARG A 1 82 ? -17.517 -6.013 -9.425 1.00 97.19 82 ARG A O 1
ATOM 666 N N . PHE A 1 83 ? -17.288 -4.982 -7.426 1.00 96.38 83 PHE A N 1
ATOM 667 C CA . PHE A 1 83 ? -18.318 -5.710 -6.717 1.00 96.38 83 PHE A CA 1
ATOM 668 C C . PHE A 1 83 ? -19.140 -4.733 -5.887 1.00 96.38 83 PHE A C 1
ATOM 670 O O . PHE A 1 83 ? -18.636 -3.697 -5.448 1.00 96.38 83 PHE A O 1
ATOM 677 N N . GLU A 1 84 ? -20.399 -5.092 -5.693 1.00 97.50 84 GLU A N 1
ATOM 678 C CA . GLU A 1 84 ? -21.354 -4.387 -4.854 1.00 97.50 84 GLU A CA 1
ATOM 679 C C . GLU A 1 84 ? -22.190 -5.455 -4.146 1.00 97.50 84 GLU A C 1
ATOM 681 O O . GLU A 1 84 ? -22.571 -6.446 -4.782 1.00 97.50 84 GLU A O 1
ATOM 686 N N . ASN A 1 85 ? -22.403 -5.316 -2.838 1.00 93.69 85 ASN A N 1
ATOM 687 C CA . ASN A 1 85 ? -23.309 -6.194 -2.095 1.00 93.69 85 ASN A CA 1
ATOM 688 C C . ASN A 1 85 ? -24.734 -5.608 -2.064 1.00 93.69 85 ASN A C 1
ATOM 690 O O . ASN A 1 85 ? -24.974 -4.490 -2.514 1.00 93.69 85 ASN A O 1
ATOM 694 N N . ASP A 1 86 ? -25.686 -6.366 -1.515 1.00 96.38 86 ASP A N 1
ATOM 695 C CA . ASP A 1 86 ? -27.086 -5.930 -1.405 1.00 96.38 86 ASP A CA 1
ATOM 696 C C . ASP A 1 86 ? -27.268 -4.705 -0.482 1.00 96.38 86 ASP A C 1
ATOM 698 O O . ASP A 1 86 ? -28.257 -3.981 -0.608 1.00 96.38 86 ASP A O 1
ATOM 702 N N . ASP A 1 87 ? -26.307 -4.454 0.414 1.00 92.06 87 ASP A N 1
ATOM 703 C CA . ASP A 1 87 ? -26.279 -3.303 1.323 1.00 92.06 87 ASP A CA 1
ATOM 704 C C . ASP A 1 87 ? -25.712 -2.029 0.654 1.00 92.06 87 ASP A C 1
ATOM 706 O O . ASP A 1 87 ? -25.789 -0.937 1.222 1.00 92.06 87 ASP A O 1
ATOM 710 N N . GLY A 1 88 ? -25.194 -2.143 -0.577 1.00 89.06 88 GLY A N 1
ATOM 711 C CA . GLY A 1 88 ? -24.612 -1.046 -1.355 1.00 89.06 88 GLY A CA 1
ATOM 712 C C . GLY A 1 88 ? -23.132 -0.767 -1.064 1.00 89.06 88 GLY A C 1
ATOM 713 O O . GLY A 1 88 ? -22.592 0.230 -1.554 1.00 89.06 88 GLY A O 1
ATOM 714 N N . ASP A 1 89 ? -22.456 -1.624 -0.293 1.00 89.81 89 ASP A N 1
ATOM 715 C CA . ASP A 1 89 ? -21.010 -1.551 -0.102 1.00 89.81 89 ASP A CA 1
ATOM 716 C C . ASP A 1 89 ? -20.296 -1.906 -1.400 1.00 89.81 89 ASP A C 1
ATOM 718 O O . ASP A 1 89 ? -20.579 -2.918 -2.043 1.00 89.81 89 ASP A O 1
ATOM 722 N N . TYR A 1 90 ? -19.313 -1.085 -1.751 1.00 92.38 90 TYR A N 1
ATOM 723 C CA . TYR A 1 90 ? -18.570 -1.199 -2.994 1.00 92.38 90 TYR A CA 1
ATOM 724 C C . TYR A 1 90 ? -17.107 -1.538 -2.727 1.00 92.38 90 TYR A C 1
ATOM 726 O O . TYR A 1 90 ? -16.427 -0.849 -1.964 1.00 92.38 90 TYR A O 1
ATOM 734 N N . TRP A 1 91 ? -16.577 -2.532 -3.440 1.00 94.62 91 TRP A N 1
ATOM 735 C CA . TRP A 1 91 ? -15.142 -2.809 -3.448 1.00 94.62 91 TRP A CA 1
ATOM 736 C C . TRP A 1 91 ? -14.643 -3.203 -4.834 1.00 94.62 91 TRP A C 1
ATOM 738 O O . TRP A 1 91 ? -15.389 -3.636 -5.716 1.00 94.62 91 TRP A O 1
ATOM 748 N N . ALA A 1 92 ? -13.338 -3.040 -5.037 1.00 95.25 92 ALA A N 1
ATOM 749 C CA . ALA A 1 92 ? -12.689 -3.380 -6.290 1.00 95.25 92 ALA A CA 1
ATOM 750 C C . ALA A 1 92 ? -11.338 -4.047 -6.050 1.00 95.25 92 ALA A C 1
ATOM 752 O O . ALA A 1 92 ? -10.589 -3.672 -5.151 1.00 95.25 92 ALA A O 1
ATOM 753 N N . VAL A 1 93 ? -11.013 -5.012 -6.904 1.00 95.44 93 VAL A N 1
ATOM 754 C CA . VAL A 1 93 ? -9.709 -5.671 -6.944 1.00 95.44 93 VAL A CA 1
ATOM 755 C C . VAL A 1 93 ? -9.046 -5.309 -8.259 1.00 95.44 93 VAL A C 1
ATOM 757 O O . VAL A 1 93 ? -9.603 -5.551 -9.332 1.00 95.44 93 VAL A O 1
ATOM 760 N N . ARG A 1 94 ? -7.845 -4.735 -8.181 1.00 95.44 94 ARG A N 1
ATOM 761 C CA . ARG A 1 94 ? -7.092 -4.283 -9.349 1.00 95.44 94 ARG A CA 1
ATOM 762 C C . ARG A 1 94 ? -5.693 -4.884 -9.361 1.00 95.44 94 ARG A C 1
ATOM 764 O O . ARG A 1 94 ? -5.009 -4.900 -8.345 1.00 95.44 94 ARG A O 1
ATOM 771 N N . PHE A 1 95 ? -5.255 -5.320 -10.535 1.00 94.50 95 PHE A N 1
ATOM 772 C CA . PHE A 1 95 ? -3.897 -5.788 -10.787 1.00 94.50 95 PHE A CA 1
ATOM 773 C C . PHE A 1 95 ? -3.347 -5.080 -12.024 1.00 94.50 95 PHE A C 1
ATOM 775 O O . PHE A 1 95 ? -4.006 -5.061 -13.060 1.00 94.50 95 PHE A O 1
ATOM 782 N N . VAL A 1 96 ? -2.163 -4.474 -11.924 1.00 94.19 96 VAL A N 1
ATOM 783 C CA . VAL A 1 96 ? -1.555 -3.709 -13.023 1.00 94.19 96 VAL A CA 1
ATOM 784 C C . VAL A 1 96 ? -0.063 -4.001 -13.108 1.00 94.19 96 VAL A C 1
ATOM 786 O O . VAL A 1 96 ? 0.627 -4.012 -12.093 1.00 94.19 96 VAL A O 1
ATOM 789 N N . VAL A 1 97 ? 0.431 -4.171 -14.333 1.00 92.62 97 VAL A N 1
ATOM 790 C CA . VAL A 1 97 ? 1.855 -4.190 -14.675 1.00 92.62 97 VAL A CA 1
ATOM 791 C C . VAL A 1 97 ? 2.107 -3.071 -15.680 1.00 92.62 97 VAL A C 1
ATOM 793 O O . VAL A 1 97 ? 1.532 -3.066 -16.771 1.00 92.62 97 VAL A O 1
ATOM 796 N N . SER A 1 98 ? 2.973 -2.128 -15.309 1.00 91.31 98 SER A N 1
ATOM 797 C CA . SER A 1 98 ? 3.313 -0.946 -16.108 1.00 91.31 98 SER A CA 1
ATOM 798 C C . SER A 1 98 ? 4.820 -0.847 -16.316 1.00 91.31 98 SER A C 1
ATOM 800 O O . SER A 1 98 ? 5.601 -1.210 -15.439 1.00 91.31 98 SER A O 1
ATOM 802 N N . GLN A 1 99 ? 5.227 -0.317 -17.469 1.00 90.19 99 GLN A N 1
ATOM 803 C CA . GLN A 1 99 ? 6.632 -0.130 -17.827 1.00 90.19 99 GLN A CA 1
ATOM 804 C C . GLN A 1 99 ? 7.006 1.351 -17.804 1.00 90.19 99 GLN A C 1
ATOM 806 O O . GLN A 1 99 ? 6.273 2.191 -18.324 1.00 90.19 99 GLN A O 1
ATOM 811 N N . PHE A 1 100 ? 8.180 1.654 -17.254 1.00 89.25 100 PHE A N 1
ATOM 812 C CA . PHE A 1 100 ? 8.741 3.003 -17.199 1.00 89.25 100 PHE A CA 1
ATOM 813 C C . PHE A 1 100 ? 10.014 3.065 -18.048 1.00 89.25 100 PHE A C 1
ATOM 815 O O . PHE A 1 100 ? 11.120 2.909 -17.543 1.00 89.25 100 PHE A O 1
ATOM 822 N N . GLU A 1 101 ? 9.862 3.254 -19.361 1.00 84.50 101 GLU A N 1
ATOM 823 C CA . GLU A 1 101 ? 10.987 3.141 -20.309 1.00 84.50 101 GLU A CA 1
ATOM 824 C C . GLU A 1 101 ? 12.038 4.244 -20.158 1.00 84.50 101 GLU A C 1
ATOM 826 O O . GLU A 1 101 ? 13.208 4.031 -20.459 1.00 84.50 101 GLU A O 1
ATOM 831 N N . SER A 1 102 ? 11.614 5.423 -19.705 1.00 85.25 102 SER A N 1
ATOM 832 C CA . SER A 1 102 ? 12.468 6.595 -19.511 1.00 85.25 102 SER A CA 1
ATOM 833 C C . SER A 1 102 ? 13.150 6.634 -18.142 1.00 85.25 102 SER A C 1
ATOM 835 O O . SER A 1 102 ? 13.880 7.581 -17.860 1.00 85.25 102 SER A O 1
ATOM 837 N N . ALA A 1 103 ? 12.887 5.657 -17.268 1.00 87.44 103 ALA A N 1
ATOM 838 C CA . ALA A 1 103 ? 13.485 5.609 -15.942 1.00 87.44 103 ALA A CA 1
ATOM 839 C C . ALA A 1 103 ? 14.958 5.184 -16.008 1.00 87.44 103 ALA A C 1
ATOM 841 O O . ALA A 1 103 ? 15.325 4.274 -16.751 1.00 87.44 103 ALA A O 1
ATOM 842 N N . HIS A 1 104 ? 15.804 5.807 -15.186 1.00 86.00 104 HIS A N 1
ATOM 843 C CA . HIS A 1 104 ? 17.231 5.487 -15.137 1.00 86.00 104 HIS A CA 1
ATOM 844 C C . HIS A 1 104 ? 17.526 4.230 -14.313 1.00 86.00 104 HIS A C 1
ATOM 846 O O . HIS A 1 104 ? 18.480 3.510 -14.601 1.00 86.00 104 HIS A O 1
ATOM 852 N N . SER A 1 105 ? 16.734 3.964 -13.272 1.00 88.94 105 SER A N 1
ATOM 853 C CA . SER A 1 105 ? 16.893 2.787 -12.418 1.00 88.94 105 SER A CA 1
ATOM 854 C C . SER A 1 105 ? 15.595 2.430 -11.692 1.00 88.94 105 SER A C 1
ATOM 856 O O . SER A 1 105 ? 14.729 3.282 -11.486 1.00 88.94 105 SER A O 1
ATOM 858 N N . ALA A 1 106 ? 15.481 1.173 -11.248 1.00 91.12 106 ALA A N 1
ATOM 859 C CA . ALA A 1 106 ? 14.385 0.745 -10.376 1.00 91.12 106 ALA A CA 1
ATOM 860 C C . ALA A 1 106 ? 14.362 1.550 -9.067 1.00 91.12 106 ALA A C 1
ATOM 862 O O . ALA A 1 106 ? 13.290 1.941 -8.615 1.00 91.12 106 ALA A O 1
ATOM 863 N N . LYS A 1 107 ? 15.539 1.873 -8.509 1.00 92.38 107 LYS A N 1
ATOM 864 C CA . LYS A 1 107 ? 15.661 2.713 -7.313 1.00 92.38 107 LYS A CA 1
ATOM 865 C C . LYS A 1 107 ? 15.042 4.095 -7.505 1.00 92.38 107 LYS A C 1
ATOM 867 O O . LYS A 1 107 ? 14.302 4.538 -6.643 1.00 92.38 107 LYS A O 1
ATOM 872 N N . GLN A 1 108 ? 15.292 4.748 -8.640 1.00 93.62 108 GLN A N 1
ATOM 873 C CA . GLN A 1 108 ? 14.710 6.061 -8.925 1.00 93.62 108 GLN A CA 1
ATOM 874 C C . GLN A 1 108 ? 13.176 6.011 -8.918 1.00 93.62 108 GLN A C 1
ATOM 876 O O . GLN A 1 108 ? 12.531 6.872 -8.327 1.00 93.62 108 GLN A O 1
ATOM 881 N N . VAL A 1 109 ? 12.589 5.007 -9.577 1.00 94.44 109 VAL A N 1
ATOM 882 C CA . VAL A 1 109 ? 11.129 4.833 -9.613 1.00 94.44 109 VAL A CA 1
ATOM 883 C C . VAL A 1 109 ? 10.595 4.524 -8.217 1.00 94.44 109 VAL A C 1
ATOM 885 O O . VAL A 1 109 ? 9.601 5.108 -7.807 1.00 94.44 109 VAL A O 1
ATOM 888 N N . TYR A 1 110 ? 11.272 3.650 -7.474 1.00 95.31 110 TYR A N 1
ATOM 889 C CA . TYR A 1 110 ? 10.918 3.330 -6.096 1.00 95.31 110 TYR A CA 1
ATOM 890 C C . TYR A 1 110 ? 10.938 4.567 -5.188 1.00 95.31 110 TYR A C 1
ATOM 892 O O . TYR A 1 110 ? 9.947 4.833 -4.516 1.00 95.31 110 TYR A O 1
ATOM 900 N N . ASP A 1 111 ? 12.014 5.359 -5.216 1.00 94.25 111 ASP A N 1
ATOM 901 C CA . ASP A 1 111 ? 12.148 6.567 -4.396 1.00 94.25 111 ASP A CA 1
ATOM 902 C C . ASP A 1 111 ? 11.030 7.582 -4.737 1.00 94.25 111 ASP A C 1
ATOM 904 O O . ASP A 1 111 ? 10.472 8.217 -3.843 1.00 94.25 111 ASP A O 1
ATOM 908 N N . LEU A 1 112 ? 10.628 7.685 -6.014 1.00 93.69 112 LEU A N 1
ATOM 909 C CA . LEU A 1 112 ? 9.481 8.500 -6.441 1.00 93.69 112 LEU A CA 1
ATOM 910 C C . LEU A 1 112 ? 8.136 7.963 -5.933 1.00 93.69 112 LEU A C 1
ATOM 912 O O . LEU A 1 112 ? 7.269 8.755 -5.572 1.00 93.69 112 LEU A O 1
ATOM 916 N N . VAL A 1 113 ? 7.941 6.641 -5.912 1.00 93.62 113 VAL A N 1
ATOM 917 C CA . VAL A 1 113 ? 6.722 6.020 -5.368 1.00 93.62 113 VAL A CA 1
ATOM 918 C C . VAL A 1 113 ? 6.630 6.259 -3.862 1.00 93.62 113 VAL A C 1
ATOM 920 O O . VAL A 1 113 ? 5.571 6.658 -3.385 1.00 93.62 113 VAL A O 1
ATOM 923 N N . VAL A 1 114 ? 7.729 6.083 -3.124 1.00 93.06 114 VAL A N 1
ATOM 924 C CA . VAL A 1 114 ? 7.782 6.393 -1.687 1.00 93.06 114 VAL A CA 1
ATOM 925 C C . VAL A 1 114 ? 7.467 7.870 -1.457 1.00 93.06 114 VAL A C 1
ATOM 927 O O . VAL A 1 114 ? 6.589 8.180 -0.662 1.00 93.06 114 VAL A O 1
ATOM 930 N N . TYR A 1 115 ? 8.091 8.778 -2.216 1.00 91.56 115 TYR A N 1
ATOM 931 C CA . TYR A 1 115 ? 7.809 10.213 -2.130 1.00 91.56 115 TYR A CA 1
ATOM 932 C C . TYR A 1 115 ? 6.337 10.548 -2.417 1.00 91.56 115 TYR A C 1
ATOM 934 O O . TYR A 1 115 ? 5.733 11.354 -1.711 1.00 91.56 115 TYR A O 1
ATOM 942 N N . TYR A 1 116 ? 5.747 9.918 -3.436 1.00 91.25 116 TYR A N 1
ATOM 943 C CA . TYR A 1 116 ? 4.331 10.072 -3.761 1.00 91.25 116 TYR A CA 1
ATOM 944 C C . TYR A 1 116 ? 3.431 9.634 -2.602 1.00 91.25 116 TYR A C 1
ATOM 946 O O . TYR A 1 116 ? 2.462 10.320 -2.288 1.00 91.25 116 TYR A O 1
ATOM 954 N N . LEU A 1 117 ? 3.747 8.505 -1.961 1.00 90.19 117 LEU A N 1
ATOM 955 C CA . LEU A 1 117 ? 2.984 8.003 -0.822 1.00 90.19 117 LEU A CA 1
ATOM 956 C C . LEU A 1 117 ? 3.139 8.919 0.394 1.00 90.19 117 LEU A C 1
ATOM 958 O O . LEU A 1 117 ? 2.126 9.284 0.981 1.00 90.19 117 LEU A O 1
ATOM 962 N N . SER A 1 118 ? 4.351 9.390 0.698 1.00 88.62 118 SER A N 1
ATOM 963 C CA . SER A 1 118 ? 4.595 10.333 1.799 1.00 88.62 118 SER A CA 1
ATOM 964 C C . SER A 1 118 ? 3.790 11.633 1.695 1.00 88.62 118 SER A C 1
ATOM 966 O O . SER A 1 118 ? 3.525 12.252 2.719 1.00 88.62 118 SER A O 1
ATOM 968 N N . ASN A 1 119 ? 3.408 12.033 0.477 1.00 88.69 119 ASN A N 1
ATOM 969 C CA . ASN A 1 119 ? 2.611 13.231 0.180 1.00 88.69 119 ASN A CA 1
ATOM 970 C C . ASN A 1 119 ? 1.274 12.845 -0.485 1.00 88.69 119 ASN A C 1
ATOM 972 O O . ASN A 1 119 ? 0.821 13.458 -1.467 1.00 88.69 119 ASN A O 1
ATOM 976 N N . SER A 1 120 ? 0.688 11.735 -0.031 1.00 88.00 120 SER A N 1
ATOM 977 C CA . SER A 1 120 ? -0.494 11.150 -0.657 1.00 88.00 120 SER A CA 1
ATOM 978 C C . SER A 1 120 ? -1.728 12.047 -0.549 1.00 88.00 120 SER A C 1
ATOM 980 O O . SER A 1 120 ? -2.539 12.041 -1.470 1.00 88.00 120 SER A O 1
ATOM 982 N N . GLU A 1 121 ? -1.859 12.880 0.483 1.00 90.62 121 GLU A N 1
ATOM 983 C CA . GLU A 1 121 ? -2.962 13.828 0.663 1.00 90.62 121 GLU A CA 1
ATOM 984 C C . GLU A 1 121 ? -3.021 14.868 -0.462 1.00 90.62 121 GLU A C 1
ATOM 986 O O . GLU A 1 121 ? -4.093 15.109 -1.027 1.00 90.62 121 GLU A O 1
ATOM 991 N N . ILE A 1 122 ? -1.869 15.413 -0.870 1.00 89.06 122 ILE A N 1
ATOM 992 C CA . ILE A 1 122 ? -1.769 16.344 -2.003 1.00 89.06 122 ILE A CA 1
ATOM 993 C C . ILE A 1 122 ? -2.109 15.596 -3.290 1.00 89.06 122 ILE A C 1
ATOM 995 O O . ILE A 1 122 ? -3.007 15.986 -4.037 1.00 89.06 122 ILE A O 1
ATOM 999 N N . SER A 1 123 ? -1.443 14.462 -3.504 1.00 86.88 123 SER A N 1
ATOM 1000 C CA . SER A 1 123 ? -1.583 13.664 -4.721 1.00 86.88 123 SER A CA 1
ATOM 1001 C C . SER A 1 123 ? -3.011 13.160 -4.962 1.00 86.88 123 SER A C 1
ATOM 1003 O O . SER A 1 123 ? -3.487 13.121 -6.100 1.00 86.88 123 SER A O 1
ATOM 1005 N N . ILE A 1 124 ? -3.705 12.745 -3.899 1.00 86.44 124 ILE A N 1
ATOM 1006 C CA . ILE A 1 124 ? -5.106 12.318 -3.945 1.00 86.44 124 ILE A CA 1
ATOM 1007 C C . ILE A 1 124 ? -5.999 13.525 -4.218 1.00 86.44 124 ILE A C 1
ATOM 1009 O O . ILE A 1 124 ? -6.895 13.428 -5.061 1.00 86.44 124 ILE A O 1
ATOM 1013 N N . SER A 1 125 ? -5.740 14.657 -3.559 1.00 89.19 125 SER A N 1
ATOM 1014 C CA . SER A 1 125 ? -6.548 15.861 -3.745 1.00 89.19 125 SER A CA 1
ATOM 1015 C C . SER A 1 125 ? -6.519 16.362 -5.187 1.00 89.19 125 SER A C 1
ATOM 1017 O O . SER A 1 125 ? -7.568 16.633 -5.771 1.00 89.19 125 SER A O 1
ATOM 1019 N N . GLU A 1 126 ? -5.337 16.400 -5.800 1.00 87.50 126 GLU A N 1
ATOM 1020 C CA . GLU A 1 126 ? -5.157 16.829 -7.189 1.00 87.50 126 GLU A CA 1
ATOM 1021 C C . GLU A 1 126 ? -5.814 15.877 -8.198 1.00 87.50 126 GLU A C 1
ATOM 1023 O O . GLU A 1 126 ? -6.432 16.325 -9.164 1.00 87.50 126 GLU A O 1
ATOM 1028 N N . LYS A 1 127 ? -5.699 14.557 -7.990 1.00 83.06 127 LYS A N 1
ATOM 1029 C CA . LYS A 1 127 ? -6.205 13.554 -8.944 1.00 83.06 127 LYS A CA 1
ATOM 1030 C C . LYS A 1 127 ? -7.708 13.326 -8.856 1.00 83.06 127 LYS A C 1
ATOM 1032 O O . LYS A 1 127 ? -8.342 13.063 -9.874 1.00 83.06 127 LYS A O 1
ATOM 1037 N N . VAL A 1 128 ? -8.261 13.342 -7.645 1.00 78.62 128 VAL A N 1
ATOM 1038 C CA . VAL A 1 128 ? -9.675 13.020 -7.396 1.00 78.62 128 VAL A CA 1
ATOM 1039 C C . VAL A 1 128 ? -10.530 14.293 -7.354 1.00 78.62 128 VAL A C 1
ATOM 1041 O O . VAL A 1 128 ? -11.743 14.226 -7.541 1.00 78.62 128 VAL A O 1
ATOM 1044 N N . GLY A 1 129 ? -9.916 15.465 -7.150 1.00 76.81 129 GLY A N 1
ATOM 1045 C CA . GLY A 1 129 ? -10.623 16.741 -7.004 1.00 76.81 129 GLY A CA 1
ATOM 1046 C C . GLY A 1 129 ? -11.347 16.881 -5.661 1.00 76.81 129 GLY A C 1
ATOM 1047 O O . GLY A 1 129 ? -12.254 17.700 -5.525 1.00 76.81 129 GLY A O 1
ATOM 1048 N N . HIS A 1 130 ? -10.990 16.051 -4.680 1.00 84.31 130 HIS A N 1
ATOM 1049 C CA . HIS A 1 130 ? -11.482 16.120 -3.305 1.00 84.31 130 HIS A CA 1
ATOM 1050 C C . HIS A 1 130 ? -10.477 16.890 -2.449 1.00 84.31 130 HIS A C 1
ATOM 1052 O O . HIS A 1 130 ? -9.283 16.796 -2.696 1.00 84.31 130 HIS A O 1
ATOM 1058 N N . LEU A 1 131 ? -10.920 17.602 -1.413 1.00 89.69 131 LEU A N 1
ATOM 1059 C CA . LEU A 1 131 ? -9.971 18.109 -0.418 1.00 89.69 131 LEU A CA 1
ATOM 1060 C C . LEU A 1 131 ? -9.624 16.962 0.529 1.00 89.69 131 LEU A C 1
ATOM 1062 O O . LEU A 1 131 ? -10.509 16.509 1.252 1.00 89.69 131 LEU A O 1
ATOM 1066 N N . THR A 1 132 ? -8.377 16.499 0.504 1.00 92.50 132 THR A N 1
ATOM 1067 C CA . THR A 1 132 ? -7.845 15.467 1.405 1.00 92.50 132 THR A CA 1
ATOM 1068 C C . THR A 1 132 ? -6.842 16.099 2.361 1.00 92.50 132 THR A C 1
ATOM 1070 O O . THR A 1 132 ? -6.000 16.891 1.945 1.00 92.50 132 THR A O 1
ATOM 1073 N N . VAL A 1 133 ? -6.945 15.760 3.640 1.00 92.44 133 VAL A N 1
ATOM 1074 C CA . VAL A 1 133 ? -6.106 16.261 4.725 1.00 92.44 133 VAL A CA 1
ATOM 1075 C C . VAL A 1 133 ? -5.531 15.067 5.473 1.00 92.44 133 VAL A C 1
ATOM 1077 O O . VAL A 1 133 ? -6.211 14.059 5.660 1.00 92.44 133 VAL A O 1
ATOM 1080 N N . ARG A 1 134 ? -4.273 15.192 5.888 1.00 90.12 134 ARG A N 1
ATOM 1081 C CA . ARG A 1 134 ? -3.597 14.243 6.766 1.00 90.12 134 ARG A CA 1
ATOM 1082 C C . ARG A 1 134 ? -3.827 14.662 8.219 1.00 90.12 134 ARG A C 1
ATOM 1084 O O . ARG A 1 134 ? -3.574 15.814 8.566 1.00 90.12 134 ARG A O 1
ATOM 1091 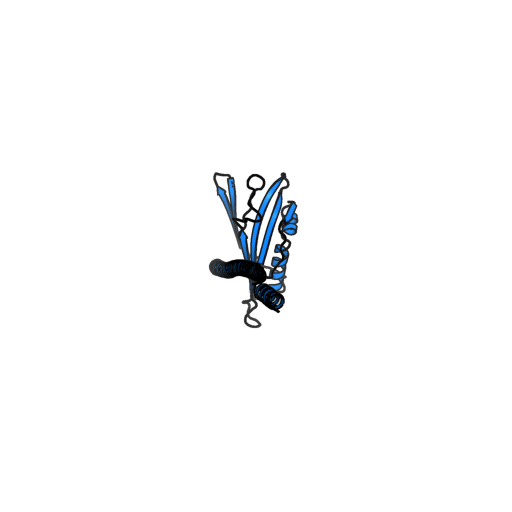N N . GLU A 1 135 ? -4.391 13.769 9.021 1.00 88.25 135 GLU A N 1
ATOM 1092 C CA . GLU A 1 135 ? -4.790 14.020 10.414 1.00 88.25 135 GLU A CA 1
ATOM 1093 C C . GLU A 1 135 ? -3.834 13.362 11.434 1.00 88.25 135 GLU A C 1
ATOM 1095 O O . GLU A 1 135 ? -4.003 13.574 12.634 1.00 88.25 135 GLU A O 1
ATOM 1100 N N . ASP A 1 136 ? -2.835 12.598 10.980 1.00 81.25 136 ASP A N 1
ATOM 1101 C CA . ASP A 1 136 ? -1.761 12.027 11.806 1.00 81.25 136 ASP A CA 1
ATOM 1102 C C . ASP A 1 136 ? -0.523 12.944 11.929 1.00 81.25 136 ASP A C 1
ATOM 1104 O O . ASP A 1 136 ? -0.254 13.781 11.065 1.00 81.25 136 ASP A O 1
ATOM 1108 N N . ASP A 1 137 ? 0.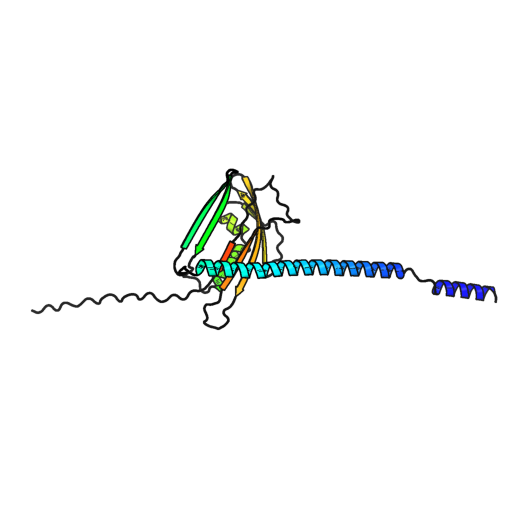231 12.767 13.020 1.00 67.38 137 ASP A N 1
ATOM 1109 C CA . ASP A 1 137 ? 1.530 13.406 13.288 1.00 67.38 137 ASP A CA 1
ATOM 1110 C C . ASP A 1 137 ? 2.645 12.360 13.117 1.00 67.38 137 ASP A C 1
ATOM 1112 O O . ASP A 1 137 ? 3.120 11.761 14.082 1.00 67.38 137 ASP A O 1
ATOM 1116 N N . ASP A 1 138 ? 2.986 12.045 11.865 1.00 64.19 138 ASP A N 1
ATOM 1117 C CA . ASP A 1 138 ? 3.927 10.962 11.557 1.00 64.19 138 ASP A CA 1
ATOM 1118 C C . ASP A 1 138 ? 5.383 11.424 11.721 1.00 64.19 138 ASP A C 1
ATOM 1120 O O . ASP A 1 138 ? 5.956 12.119 10.871 1.00 64.19 138 ASP A O 1
ATOM 1124 N N . SER A 1 139 ? 6.031 10.988 12.802 1.00 54.97 139 SER A N 1
ATOM 1125 C CA . SER A 1 139 ? 7.491 10.933 12.865 1.00 54.97 139 SER A CA 1
ATOM 1126 C C . SER A 1 139 ? 7.969 9.770 11.986 1.00 54.97 139 SER A C 1
ATOM 1128 O O . SER A 1 139 ? 8.113 8.645 12.456 1.00 54.97 139 SER A O 1
ATOM 1130 N N . CYS A 1 140 ? 8.162 10.036 10.695 1.00 55.22 140 CYS A N 1
ATOM 1131 C CA . CYS A 1 140 ? 8.509 9.031 9.687 1.00 55.22 140 CYS A CA 1
ATOM 1132 C C . CYS A 1 140 ? 9.845 8.328 10.009 1.00 55.22 140 CYS A C 1
ATOM 1134 O O . CYS A 1 140 ? 10.924 8.88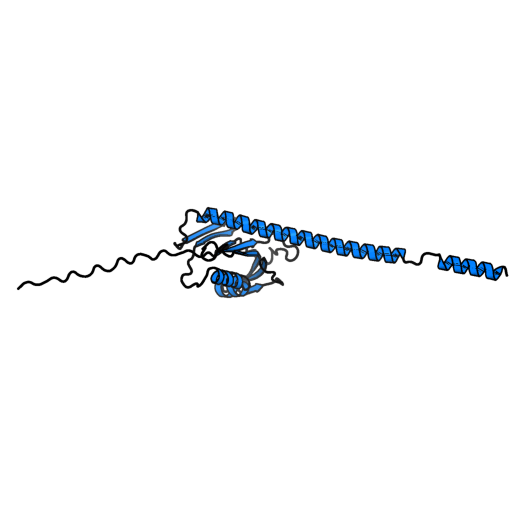7 9.792 1.00 55.22 140 CYS A O 1
ATOM 1136 N N . GLU A 1 141 ? 9.773 7.093 10.512 1.00 69.06 141 GLU A N 1
ATOM 1137 C CA . GLU A 1 141 ? 10.918 6.185 10.586 1.00 69.06 141 GLU A CA 1
ATOM 1138 C C . GLU A 1 141 ? 11.103 5.485 9.227 1.00 69.06 141 GLU A C 1
ATOM 1140 O O . GLU A 1 141 ? 10.127 5.051 8.611 1.00 69.06 141 GLU A O 1
ATOM 1145 N N . PRO A 1 142 ? 12.338 5.329 8.717 1.00 79.69 142 PRO A N 1
ATOM 1146 C CA . PRO A 1 142 ? 12.557 4.696 7.424 1.00 79.69 142 PRO A CA 1
ATOM 1147 C C . PRO A 1 142 ? 11.961 3.283 7.347 1.00 79.69 142 PRO A C 1
ATOM 1149 O O . PRO A 1 142 ? 12.372 2.378 8.070 1.00 79.69 142 PRO A O 1
ATOM 1152 N N . GLY A 1 143 ? 11.045 3.089 6.400 1.00 85.06 143 GLY A N 1
ATOM 1153 C CA . GLY A 1 143 ? 10.458 1.793 6.061 1.00 85.06 143 GLY A CA 1
ATOM 1154 C C . GLY A 1 143 ? 9.032 1.593 6.567 1.00 85.06 143 GLY A C 1
ATOM 1155 O O . GLY A 1 143 ? 8.357 0.693 6.075 1.00 85.06 143 GLY A O 1
ATOM 1156 N N . ILE A 1 144 ? 8.536 2.438 7.473 1.00 88.06 144 ILE A N 1
ATOM 1157 C CA . ILE A 1 144 ? 7.153 2.386 7.961 1.00 88.06 144 ILE A CA 1
ATOM 1158 C C . ILE A 1 144 ? 6.544 3.784 7.867 1.00 88.06 144 ILE A C 1
ATOM 1160 O O . ILE A 1 144 ? 7.162 4.760 8.272 1.00 88.06 144 ILE A O 1
ATOM 1164 N N . MET A 1 145 ? 5.335 3.884 7.328 1.00 88.38 145 MET A N 1
ATOM 1165 C CA . MET A 1 145 ? 4.551 5.120 7.317 1.00 88.38 145 MET A CA 1
ATOM 1166 C C . MET A 1 145 ? 3.097 4.789 7.635 1.00 88.38 145 MET A C 1
ATOM 1168 O O . MET A 1 145 ? 2.590 3.752 7.198 1.00 88.38 145 MET A O 1
ATOM 1172 N N . GLN A 1 146 ? 2.424 5.656 8.383 1.00 88.94 146 GLN A N 1
ATOM 1173 C CA . GLN A 1 146 ? 0.992 5.530 8.633 1.00 88.94 146 GLN A CA 1
ATOM 1174 C C . GLN A 1 146 ? 0.281 6.755 8.079 1.00 88.94 146 GLN A C 1
ATOM 1176 O O . GLN A 1 146 ? 0.672 7.883 8.341 1.00 88.94 146 GLN A O 1
ATOM 1181 N N . HIS A 1 147 ? -0.770 6.538 7.299 1.00 90.19 147 HIS A N 1
ATOM 1182 C CA . HIS A 1 147 ? -1.592 7.601 6.744 1.00 90.19 147 HIS A CA 1
ATOM 1183 C C . HIS A 1 147 ? -2.984 7.536 7.351 1.00 90.19 147 HIS A C 1
ATOM 1185 O O . HIS A 1 147 ? -3.740 6.600 7.080 1.00 90.19 147 HIS A O 1
ATOM 1191 N N . TYR A 1 148 ? -3.341 8.568 8.104 1.00 91.81 148 TYR A N 1
ATOM 1192 C CA . TYR A 1 148 ? -4.701 8.831 8.529 1.00 91.81 148 TYR A CA 1
ATOM 1193 C C . TYR A 1 148 ? -5.243 10.016 7.728 1.00 91.81 148 TYR A C 1
ATOM 1195 O O . TYR A 1 148 ? -4.981 11.187 8.011 1.00 91.81 148 TYR A O 1
ATOM 1203 N N . LEU A 1 149 ? -5.965 9.699 6.654 1.00 92.44 149 LEU A N 1
ATOM 1204 C CA . LEU A 1 149 ? -6.457 10.673 5.687 1.00 92.44 149 LEU A CA 1
ATOM 1205 C C . LEU A 1 149 ? -7.952 10.899 5.867 1.00 92.44 149 LEU A C 1
ATOM 1207 O O . LEU A 1 149 ? -8.741 9.957 5.795 1.00 92.44 149 LEU A O 1
ATOM 1211 N N . SER A 1 150 ? -8.358 12.161 5.979 1.00 92.88 150 SER A N 1
ATOM 1212 C CA . SER A 1 150 ? -9.754 12.575 5.875 1.00 92.88 150 SER A CA 1
ATOM 1213 C C . SER A 1 150 ? -9.974 13.337 4.573 1.00 92.88 150 SER A C 1
ATOM 1215 O O . SER A 1 150 ? -9.124 14.105 4.130 1.00 92.88 150 SER A O 1
ATOM 1217 N N . SER A 1 151 ? -11.099 13.109 3.897 1.00 92.94 151 SER A N 1
ATOM 1218 C CA . SER A 1 151 ? -11.404 13.816 2.652 1.00 92.94 151 SER A CA 1
ATOM 1219 C C . SER A 1 151 ? -12.860 14.230 2.538 1.00 92.94 151 SER A C 1
ATOM 1221 O O . SER A 1 151 ? -13.755 13.595 3.094 1.00 92.94 151 SER A O 1
ATOM 1223 N N . VAL A 1 152 ? -13.101 15.310 1.796 1.00 92.44 152 VAL A N 1
ATOM 1224 C CA . VAL A 1 152 ? -14.443 15.803 1.480 1.00 92.44 152 VAL A CA 1
ATOM 1225 C C . VAL A 1 152 ? -14.646 15.749 -0.026 1.00 92.44 152 VAL A C 1
ATOM 1227 O O . VAL A 1 152 ? -13.940 16.406 -0.794 1.00 92.44 152 VAL A O 1
ATOM 1230 N N . THR A 1 153 ? -15.621 14.950 -0.452 1.00 87.38 153 THR A N 1
ATOM 1231 C CA . THR A 1 153 ? -16.014 14.863 -1.862 1.00 87.38 153 THR A CA 1
ATOM 1232 C C . THR A 1 153 ? -16.664 16.166 -2.328 1.00 87.38 153 THR A C 1
ATOM 1234 O O . THR A 1 153 ? -17.219 16.918 -1.525 1.00 87.38 153 THR A O 1
ATOM 1237 N N . GLY A 1 154 ? -16.719 16.404 -3.643 1.00 82.69 154 GLY A N 1
ATOM 1238 C CA . GLY A 1 154 ? -17.427 17.569 -4.199 1.00 82.69 154 GLY A CA 1
ATOM 1239 C C . GLY A 1 154 ? -18.927 17.633 -3.856 1.00 82.69 154 GLY A C 1
ATOM 1240 O O . GLY A 1 154 ? -19.541 18.687 -3.977 1.00 82.69 154 GLY A O 1
ATOM 1241 N N . LYS A 1 155 ? -19.521 16.523 -3.392 1.00 85.38 155 LYS A N 1
ATOM 1242 C CA . LYS A 1 155 ? -20.913 16.446 -2.917 1.00 85.38 155 LYS A CA 1
ATOM 1243 C C . LYS A 1 155 ? -21.054 16.677 -1.403 1.00 85.38 155 LYS A C 1
ATOM 1245 O O . LYS A 1 155 ? -22.142 16.507 -0.867 1.00 85.38 155 LYS A O 1
ATOM 1250 N N . GLY A 1 156 ? -19.971 17.027 -0.706 1.00 87.38 156 GLY A N 1
ATOM 1251 C CA . GLY A 1 156 ? -19.955 17.279 0.739 1.00 87.38 156 GLY A CA 1
ATOM 1252 C C . GLY A 1 156 ? -19.851 16.025 1.613 1.00 87.38 156 GLY A C 1
ATOM 1253 O O . GLY A 1 156 ? -19.837 16.140 2.836 1.00 87.38 156 GLY A O 1
ATOM 1254 N N . LEU A 1 157 ? -19.754 14.836 1.012 1.00 89.19 157 LEU A N 1
ATOM 1255 C CA . LEU A 1 157 ? -19.582 13.585 1.749 1.00 89.19 157 LEU A CA 1
ATOM 1256 C C . LEU A 1 157 ? -18.179 13.505 2.348 1.00 89.19 157 LEU A C 1
ATOM 1258 O O . LEU A 1 157 ? -17.202 13.738 1.632 1.00 89.19 157 LEU A O 1
ATOM 1262 N N . ARG A 1 158 ? -18.095 13.164 3.634 1.00 93.00 158 ARG A N 1
ATOM 1263 C CA . ARG A 1 158 ? -16.829 12.974 4.344 1.00 93.00 158 ARG A CA 1
ATOM 1264 C C . ARG A 1 158 ? -16.410 11.516 4.276 1.00 93.00 158 ARG A C 1
ATOM 1266 O O . ARG A 1 158 ? -17.223 10.630 4.527 1.00 93.00 158 ARG A O 1
ATOM 1273 N N . MET A 1 159 ? -15.148 11.286 3.954 1.00 92.56 159 MET A N 1
ATOM 1274 C CA . MET A 1 159 ? -14.543 9.962 3.913 1.00 92.56 159 MET A CA 1
ATOM 1275 C C . MET A 1 159 ? -13.297 9.941 4.791 1.00 92.56 159 MET A C 1
ATOM 1277 O O . MET A 1 159 ? -12.636 10.971 4.935 1.00 92.56 159 MET A O 1
ATOM 1281 N N . GLU A 1 160 ? -12.954 8.777 5.323 1.00 93.19 160 GLU A N 1
ATOM 1282 C CA . GLU A 1 160 ? -11.693 8.550 6.024 1.00 93.19 160 GLU A CA 1
ATOM 1283 C C . GLU A 1 160 ? -11.015 7.253 5.595 1.00 93.19 160 GLU A C 1
ATOM 1285 O O . GLU A 1 160 ? -11.673 6.311 5.159 1.00 93.19 160 GLU A O 1
ATOM 1290 N N . SER A 1 161 ? -9.690 7.234 5.689 1.00 93.19 161 SER A N 1
ATOM 1291 C CA . SER A 1 161 ? -8.822 6.103 5.369 1.00 93.19 161 SER A CA 1
ATOM 1292 C C . SER A 1 161 ? -7.715 6.067 6.414 1.00 93.19 161 SER A C 1
ATOM 1294 O O . SER A 1 161 ? -7.031 7.071 6.594 1.00 93.19 161 SER A O 1
ATOM 1296 N N . ASN A 1 162 ? -7.528 4.928 7.076 1.00 93.50 162 ASN A N 1
ATOM 1297 C CA . ASN A 1 162 ? -6.392 4.684 7.963 1.00 93.50 162 ASN A CA 1
ATOM 1298 C C . ASN A 1 162 ? -5.590 3.517 7.393 1.00 93.50 162 ASN A C 1
ATOM 1300 O O . ASN A 1 162 ? -6.145 2.442 7.152 1.00 93.50 162 ASN A O 1
ATOM 1304 N N . THR A 1 163 ? -4.317 3.739 7.091 1.00 92.56 163 THR A N 1
ATOM 1305 C CA . THR A 1 163 ? -3.509 2.781 6.336 1.00 92.56 163 THR A CA 1
ATOM 1306 C C . THR A 1 163 ? -2.076 2.790 6.833 1.00 92.56 163 THR A C 1
ATOM 1308 O O . THR A 1 163 ? -1.459 3.848 6.918 1.00 92.56 163 THR A O 1
ATOM 1311 N N . VAL A 1 164 ? -1.525 1.610 7.103 1.00 91.50 164 VAL A N 1
ATOM 1312 C CA . VAL A 1 164 ? -0.103 1.428 7.403 1.00 91.50 164 VAL A CA 1
ATOM 1313 C C . VAL A 1 164 ? 0.586 0.902 6.156 1.00 91.50 164 VAL A C 1
ATOM 1315 O O . VAL A 1 164 ? 0.082 0.003 5.481 1.00 91.50 164 VAL A O 1
ATOM 1318 N N . ILE A 1 165 ? 1.741 1.474 5.837 1.00 92.12 165 ILE A N 1
ATOM 1319 C CA . ILE A 1 165 ? 2.539 1.097 4.680 1.00 92.12 165 ILE A CA 1
ATOM 1320 C C . ILE A 1 165 ? 3.940 0.722 5.143 1.00 92.12 165 ILE A C 1
ATOM 1322 O O . ILE A 1 165 ? 4.640 1.480 5.812 1.00 92.12 165 ILE A O 1
ATOM 1326 N N . PHE A 1 166 ? 4.359 -0.455 4.713 1.00 93.12 166 PHE A N 1
ATOM 1327 C CA . PHE A 1 166 ? 5.677 -1.023 4.898 1.00 93.12 166 PHE A CA 1
ATOM 1328 C C . PHE A 1 166 ? 6.416 -1.008 3.569 1.00 93.12 166 PHE A C 1
ATOM 1330 O O . PHE A 1 166 ? 5.873 -1.447 2.555 1.00 93.12 166 PHE A O 1
ATOM 1337 N N . TYR A 1 167 ? 7.646 -0.509 3.546 1.00 93.81 167 TYR A N 1
ATOM 1338 C CA . TYR A 1 167 ? 8.403 -0.380 2.309 1.00 93.81 167 TYR A CA 1
ATOM 1339 C C . TYR A 1 167 ? 9.890 -0.669 2.503 1.00 93.81 167 TYR A C 1
ATOM 1341 O O . TYR A 1 167 ? 10.539 -0.148 3.405 1.00 93.81 167 TYR A O 1
ATOM 1349 N N . GLU A 1 168 ? 10.458 -1.474 1.608 1.00 94.44 168 GLU A N 1
ATOM 1350 C CA . GLU A 1 168 ? 11.895 -1.733 1.568 1.00 94.44 168 GLU A CA 1
ATOM 1351 C C . GLU A 1 168 ? 12.442 -1.704 0.143 1.00 94.44 168 GLU A C 1
ATOM 1353 O O . GLU A 1 168 ? 11.778 -2.087 -0.822 1.00 94.44 168 GLU A O 1
ATOM 1358 N N . TYR A 1 169 ? 13.705 -1.298 0.023 1.00 94.06 169 TYR A N 1
ATOM 1359 C CA . TYR A 1 169 ? 14.477 -1.471 -1.198 1.00 94.06 169 TYR A CA 1
ATOM 1360 C C . TYR A 1 169 ? 15.586 -2.482 -0.950 1.00 94.06 169 TYR A C 1
ATOM 1362 O O . TYR A 1 169 ? 16.434 -2.292 -0.077 1.00 94.06 169 TYR A O 1
ATOM 1370 N N . ARG A 1 170 ? 15.593 -3.555 -1.736 1.00 91.00 170 ARG A N 1
ATOM 1371 C CA . ARG A 1 170 ? 16.647 -4.564 -1.734 1.00 91.00 170 ARG A CA 1
ATOM 1372 C C . ARG A 1 170 ? 17.592 -4.281 -2.886 1.00 91.00 170 ARG A C 1
ATOM 1374 O O . ARG A 1 170 ? 17.203 -4.314 -4.054 1.00 91.00 170 ARG A O 1
ATOM 1381 N N . GLU A 1 171 ? 18.844 -3.999 -2.550 1.00 88.25 171 GLU A N 1
ATOM 1382 C CA . GLU A 1 171 ? 19.911 -3.923 -3.541 1.00 88.25 171 GLU A CA 1
ATOM 1383 C C . GLU A 1 171 ? 20.244 -5.314 -4.090 1.00 88.25 171 GLU A C 1
ATOM 1385 O O . GLU A 1 171 ? 19.942 -6.338 -3.478 1.00 88.25 171 GLU A O 1
ATOM 1390 N N . ALA A 1 172 ? 20.857 -5.354 -5.270 1.00 82.12 172 ALA A N 1
ATOM 1391 C CA . ALA A 1 172 ? 21.314 -6.606 -5.848 1.00 82.12 172 ALA A CA 1
ATOM 1392 C C . ALA A 1 172 ? 22.544 -7.118 -5.086 1.00 82.12 172 ALA A C 1
ATOM 1394 O O . ALA A 1 172 ? 23.497 -6.370 -4.879 1.00 82.12 172 ALA A O 1
ATOM 1395 N N . ASP A 1 173 ? 22.574 -8.416 -4.771 1.00 76.81 173 ASP A N 1
ATOM 1396 C CA . ASP A 1 173 ? 23.693 -9.048 -4.052 1.00 76.81 173 ASP A CA 1
ATOM 1397 C C . ASP A 1 173 ? 25.047 -8.911 -4.774 1.00 76.81 173 ASP A C 1
ATOM 1399 O O . ASP A 1 173 ? 26.109 -9.049 -4.164 1.00 76.81 173 ASP A O 1
ATOM 1403 N N . ARG A 1 174 ? 25.032 -8.692 -6.098 1.00 72.69 174 ARG A N 1
ATOM 1404 C CA . ARG A 1 174 ? 26.234 -8.519 -6.922 1.00 72.69 174 ARG A CA 1
ATOM 1405 C C . ARG A 1 174 ? 26.052 -7.413 -7.964 1.00 72.69 174 ARG A C 1
ATOM 1407 O O . ARG A 1 174 ? 24.977 -7.321 -8.564 1.00 72.69 174 ARG A O 1
ATOM 1414 N N . PRO A 1 175 ? 27.115 -6.645 -8.271 1.00 64.25 175 PRO A N 1
ATOM 1415 C CA . PRO A 1 175 ? 27.100 -5.683 -9.368 1.00 64.25 175 PRO A CA 1
ATOM 1416 C C . PRO A 1 175 ? 26.743 -6.367 -10.695 1.00 64.25 175 PRO A C 1
ATOM 1418 O O . PRO A 1 175 ? 27.374 -7.352 -11.074 1.00 64.25 175 PRO A O 1
ATOM 1421 N N . GLY A 1 176 ? 25.733 -5.847 -11.395 1.00 62.06 176 GLY A N 1
ATOM 1422 C CA . GLY A 1 176 ? 25.267 -6.378 -12.683 1.00 62.06 176 GLY A CA 1
ATOM 1423 C C . GLY A 1 176 ? 24.175 -7.447 -12.594 1.00 62.06 176 GLY A C 1
ATOM 1424 O O . GLY A 1 176 ? 23.674 -7.868 -13.633 1.00 62.06 176 GLY A O 1
ATOM 1425 N N . ASN A 1 177 ? 23.772 -7.862 -11.389 1.00 66.81 177 ASN A N 1
ATOM 1426 C CA . ASN A 1 177 ? 22.589 -8.697 -11.223 1.00 66.81 177 ASN A CA 1
ATOM 1427 C C . ASN A 1 177 ? 21.323 -7.817 -11.214 1.00 66.81 177 ASN A C 1
ATOM 1429 O O . ASN A 1 177 ? 21.300 -6.766 -10.572 1.00 66.81 177 ASN A O 1
ATOM 1433 N N . HIS A 1 178 ? 20.267 -8.229 -11.915 1.00 66.25 178 HIS A N 1
ATOM 1434 C CA . HIS A 1 178 ? 19.007 -7.469 -12.020 1.00 66.25 178 HIS A CA 1
ATOM 1435 C C . HIS A 1 178 ? 17.991 -7.854 -10.931 1.00 66.25 178 HIS A C 1
ATOM 1437 O O . HIS A 1 178 ? 16.789 -7.641 -11.075 1.00 66.25 178 HIS A O 1
ATOM 1443 N N . ASP A 1 179 ? 18.488 -8.401 -9.822 1.00 78.19 179 ASP A N 1
ATOM 1444 C CA . ASP A 1 179 ? 17.665 -8.901 -8.722 1.00 78.19 179 ASP A CA 1
ATOM 1445 C C . ASP A 1 179 ? 17.268 -7.813 -7.724 1.00 78.19 179 ASP A C 1
ATOM 1447 O O . ASP A 1 179 ? 16.497 -8.101 -6.815 1.00 78.19 179 ASP A O 1
ATOM 1451 N N . ALA A 1 180 ? 17.753 -6.577 -7.891 1.00 87.88 180 ALA A N 1
ATOM 1452 C CA . ALA A 1 180 ? 17.327 -5.451 -7.069 1.00 87.88 180 ALA A CA 1
ATOM 1453 C C . ALA A 1 180 ? 15.837 -5.155 -7.283 1.00 87.88 180 ALA A C 1
ATOM 1455 O O . ALA A 1 180 ? 15.362 -5.081 -8.423 1.00 87.88 180 ALA A O 1
ATOM 1456 N N . TYR A 1 181 ? 15.115 -4.940 -6.189 1.00 92.69 181 TYR A N 1
ATOM 1457 C CA . TYR A 1 181 ? 13.700 -4.597 -6.230 1.00 92.69 181 TYR A CA 1
ATOM 1458 C C . TYR A 1 181 ? 13.312 -3.704 -5.055 1.00 92.69 181 TYR A C 1
ATOM 1460 O O . TYR A 1 181 ? 13.875 -3.790 -3.966 1.00 92.69 181 TYR A O 1
ATOM 1468 N N . GLY A 1 182 ? 12.322 -2.853 -5.290 1.00 95.31 182 GLY A N 1
ATOM 1469 C CA . GLY A 1 182 ? 11.582 -2.164 -4.245 1.00 95.31 182 GLY A CA 1
ATOM 1470 C C . GLY A 1 182 ? 10.265 -2.879 -3.989 1.00 95.31 182 GLY A C 1
ATOM 1471 O O . GLY A 1 182 ? 9.596 -3.260 -4.949 1.00 95.31 182 GLY A O 1
ATOM 1472 N N . LEU A 1 183 ? 9.895 -3.060 -2.727 1.00 95.81 183 LEU A N 1
ATOM 1473 C CA . LEU A 1 183 ? 8.629 -3.659 -2.320 1.00 95.81 183 LEU A CA 1
ATOM 1474 C C . LEU A 1 183 ? 7.904 -2.708 -1.376 1.00 95.81 183 LEU A C 1
ATOM 1476 O O . LEU A 1 183 ? 8.515 -2.170 -0.457 1.00 95.81 183 LEU A O 1
ATOM 1480 N N . LEU A 1 184 ? 6.612 -2.514 -1.614 1.00 95.81 184 LEU A N 1
ATOM 1481 C CA . LEU A 1 184 ? 5.725 -1.763 -0.741 1.00 95.81 184 LEU A CA 1
ATOM 1482 C C . LEU A 1 184 ? 4.477 -2.593 -0.466 1.00 95.81 184 LEU A C 1
ATOM 1484 O O . LEU A 1 184 ? 3.923 -3.215 -1.376 1.00 95.81 184 LEU A O 1
ATOM 1488 N N . VAL A 1 185 ? 4.037 -2.584 0.783 1.00 95.94 185 VAL A N 1
ATOM 1489 C CA . VAL A 1 185 ? 2.852 -3.285 1.269 1.00 95.94 185 VAL A CA 1
ATOM 1490 C C . VAL A 1 185 ? 2.048 -2.298 2.082 1.00 95.94 185 VAL A C 1
ATOM 1492 O O . VAL A 1 185 ? 2.595 -1.620 2.936 1.00 95.94 185 VAL A O 1
ATOM 1495 N N . SER A 1 186 ? 0.769 -2.198 1.784 1.00 94.50 186 SER A N 1
ATOM 1496 C CA . SER A 1 186 ? -0.173 -1.272 2.384 1.00 94.50 186 SER A CA 1
ATOM 1497 C C . SER A 1 186 ? -1.345 -2.089 2.893 1.00 94.50 186 SER A C 1
ATOM 1499 O O . SER A 1 186 ? -1.894 -2.875 2.116 1.00 94.50 186 SER A O 1
ATOM 1501 N N . ASP A 1 187 ? -1.730 -1.886 4.145 1.00 94.12 187 ASP A N 1
ATOM 1502 C CA . ASP A 1 187 ? -2.889 -2.537 4.760 1.00 94.12 187 ASP A CA 1
ATOM 1503 C C . ASP A 1 187 ? -3.710 -1.510 5.545 1.00 94.12 187 ASP A C 1
ATOM 1505 O O . ASP A 1 187 ? -3.159 -0.539 6.080 1.00 94.12 187 ASP A O 1
ATOM 1509 N N . PHE A 1 188 ? -5.027 -1.685 5.587 1.00 93.62 188 PHE A N 1
ATOM 1510 C CA . PHE A 1 188 ? -5.895 -0.808 6.365 1.00 93.62 188 PHE A CA 1
ATOM 1511 C C . PHE A 1 188 ? -5.803 -1.125 7.862 1.00 93.62 188 PHE A C 1
ATOM 1513 O O . PHE A 1 188 ? -5.565 -2.259 8.269 1.00 93.62 188 PHE A O 1
ATOM 1520 N N . VAL A 1 189 ? -6.026 -0.114 8.699 1.00 91.69 189 VAL A N 1
ATOM 1521 C CA . VAL A 1 189 ? -6.077 -0.289 10.158 1.00 91.69 189 VAL A CA 1
ATOM 1522 C C . VAL A 1 189 ? -7.523 -0.494 10.576 1.00 91.69 189 VAL A C 1
ATOM 1524 O O . VAL A 1 189 ? -8.311 0.448 10.517 1.00 91.69 189 VAL A O 1
ATOM 1527 N N . ASP A 1 190 ? -7.898 -1.715 10.960 1.00 90.38 190 ASP A N 1
ATOM 1528 C CA . ASP A 1 190 ? -9.283 -2.032 11.336 1.00 90.38 190 ASP A CA 1
ATOM 1529 C C . ASP A 1 190 ? -9.712 -1.329 12.631 1.00 90.38 190 ASP A C 1
ATOM 1531 O O . ASP A 1 190 ? -10.716 -0.614 12.656 1.00 90.38 190 ASP A O 1
ATOM 1535 N N . GLU A 1 191 ? -8.887 -1.454 13.670 1.00 88.19 191 GLU A N 1
ATOM 1536 C CA . GLU A 1 191 ? -9.114 -0.879 14.993 1.00 88.19 191 GLU A CA 1
ATOM 1537 C C . GLU A 1 191 ? -7.935 0.016 15.393 1.00 88.19 191 GLU A C 1
ATOM 1539 O O . GLU A 1 191 ? -6.782 -0.413 15.397 1.00 88.19 191 GLU A O 1
ATOM 1544 N N . ASP A 1 192 ? -8.236 1.265 15.748 1.00 86.44 192 ASP A N 1
ATOM 1545 C CA . ASP A 1 192 ? -7.271 2.250 16.235 1.00 86.44 192 ASP A CA 1
ATOM 1546 C C . ASP A 1 192 ? -7.867 2.951 17.463 1.00 86.44 192 ASP A C 1
ATOM 1548 O O . ASP A 1 192 ? -8.854 3.683 17.363 1.00 86.44 192 ASP A O 1
ATOM 1552 N N . GLU A 1 193 ? -7.298 2.703 18.646 1.00 85.88 193 GLU A N 1
ATOM 1553 C CA . GLU A 1 193 ? -7.759 3.328 19.892 1.00 85.88 193 GLU A CA 1
ATOM 1554 C C . GLU A 1 193 ? -7.483 4.841 19.924 1.00 85.88 193 GLU A C 1
ATOM 1556 O O . GLU A 1 193 ? -8.226 5.590 20.565 1.00 85.88 193 GLU A O 1
ATOM 1561 N N . GLY A 1 194 ? -6.430 5.301 19.237 1.00 83.81 194 GLY A N 1
ATOM 1562 C CA . GLY A 1 194 ? -6.078 6.717 19.122 1.00 83.81 194 GLY A CA 1
ATOM 1563 C C . GLY A 1 194 ? -6.992 7.461 18.151 1.00 83.81 194 GLY A C 1
ATOM 1564 O O . GLY A 1 194 ? -7.348 8.618 18.394 1.00 83.81 194 GLY A O 1
ATOM 1565 N N . HIS A 1 195 ? -7.440 6.770 17.101 1.00 83.19 195 HIS A N 1
ATOM 1566 C CA . HIS A 1 195 ? -8.338 7.302 16.077 1.00 83.19 195 HIS A CA 1
ATOM 1567 C C . HIS A 1 195 ? -9.523 6.359 15.779 1.00 83.19 195 HIS A C 1
ATOM 1569 O O . HIS A 1 195 ? -9.596 5.786 14.690 1.00 83.19 195 HIS A O 1
ATOM 1575 N N . PRO A 1 196 ? -10.502 6.224 16.702 1.00 88.88 196 PRO A N 1
ATOM 1576 C CA . PRO A 1 196 ? -11.637 5.328 16.502 1.00 88.88 196 PRO A CA 1
ATOM 1577 C C . PRO A 1 196 ? -12.488 5.722 15.294 1.00 88.88 196 PRO A C 1
ATOM 1579 O O . PRO A 1 196 ? -12.806 6.903 15.108 1.00 88.88 196 PRO A O 1
ATOM 1582 N N . TYR A 1 197 ? -12.918 4.718 14.525 1.00 90.62 197 TYR A N 1
ATOM 1583 C CA . TYR A 1 197 ? -13.747 4.907 13.335 1.00 90.62 197 TYR A CA 1
ATOM 1584 C C . TYR A 1 197 ? -15.076 5.612 13.660 1.00 90.62 197 TYR A C 1
ATOM 1586 O O . TYR A 1 197 ? -15.807 5.210 14.572 1.00 90.62 197 TYR A O 1
ATOM 1594 N N . ARG A 1 198 ? -15.425 6.657 12.892 1.00 88.94 198 ARG A N 1
ATOM 1595 C CA . ARG A 1 198 ? -16.627 7.482 13.121 1.00 88.94 198 ARG A CA 1
ATOM 1596 C C . ARG A 1 198 ? -17.687 7.232 12.058 1.00 88.94 198 ARG A C 1
ATOM 1598 O O . ARG A 1 198 ? -18.011 8.118 11.265 1.00 88.94 198 ARG A O 1
ATOM 1605 N N . SER A 1 199 ? -18.296 6.050 12.102 1.00 88.44 199 SER A N 1
ATOM 1606 C CA . SER A 1 199 ? -19.274 5.593 11.100 1.00 88.44 199 SER A CA 1
ATOM 1607 C C . SER A 1 199 ? -20.448 6.543 10.846 1.00 88.44 199 SER A C 1
ATOM 1609 O O . SER A 1 199 ? -20.934 6.646 9.724 1.00 88.44 199 SER A O 1
ATOM 1611 N N . ASN A 1 200 ? -20.890 7.278 11.869 1.00 89.44 200 ASN A N 1
ATOM 1612 C CA . ASN A 1 200 ? -22.003 8.224 11.753 1.00 89.44 200 ASN A CA 1
ATOM 1613 C C . ASN A 1 200 ? -21.611 9.557 11.087 1.00 89.44 200 ASN A C 1
ATOM 1615 O O . ASN A 1 200 ? -22.486 10.334 10.710 1.00 89.44 200 ASN A O 1
ATOM 1619 N N . GLU A 1 201 ? -20.314 9.856 10.978 1.00 91.75 201 GLU A N 1
ATOM 1620 C CA . GLU A 1 201 ? -19.801 11.130 10.461 1.00 91.75 201 GLU A CA 1
ATOM 1621 C C . GLU A 1 201 ? -19.057 10.981 9.131 1.00 91.75 201 GLU A C 1
ATOM 1623 O O . GLU A 1 201 ? -18.990 11.941 8.355 1.00 91.75 201 GLU A O 1
ATOM 1628 N N . ARG A 1 202 ? -18.438 9.818 8.898 1.00 92.00 202 ARG A N 1
ATOM 1629 C CA . ARG A 1 202 ? -17.466 9.592 7.828 1.00 92.00 202 ARG A CA 1
ATOM 1630 C C . ARG A 1 202 ? -17.630 8.191 7.237 1.00 92.00 202 ARG A C 1
ATOM 1632 O O . ARG A 1 202 ? -17.762 7.203 7.956 1.00 92.00 202 ARG A O 1
ATOM 1639 N N . ILE A 1 203 ? -17.571 8.100 5.911 1.00 92.06 203 ILE A N 1
ATOM 1640 C CA . ILE A 1 203 ? -17.512 6.814 5.209 1.00 92.06 203 ILE A CA 1
ATOM 1641 C C . ILE A 1 203 ? -16.080 6.289 5.240 1.00 92.06 203 ILE A C 1
ATOM 1643 O O . ILE A 1 203 ? -15.149 6.997 4.854 1.00 92.06 203 ILE A O 1
ATOM 1647 N N . ARG A 1 204 ? -15.914 5.038 5.661 1.00 93.06 204 ARG A N 1
ATOM 1648 C CA . ARG A 1 204 ? -14.621 4.362 5.666 1.00 93.06 204 ARG A CA 1
ATOM 1649 C C . ARG A 1 204 ? -14.199 3.959 4.260 1.00 93.06 204 ARG A C 1
ATOM 1651 O O . ARG A 1 204 ? -15.008 3.465 3.477 1.00 93.06 204 ARG A O 1
ATOM 1658 N N . LYS A 1 205 ? -12.920 4.137 3.955 1.00 92.38 205 LYS A N 1
ATOM 1659 C CA . LYS A 1 205 ? -12.284 3.637 2.744 1.00 92.38 205 LYS A CA 1
ATOM 1660 C C . LYS A 1 205 ? -11.067 2.806 3.125 1.00 92.38 205 LYS A C 1
ATOM 1662 O O . LYS A 1 205 ? -10.019 3.356 3.447 1.00 92.38 205 LYS A O 1
ATOM 1667 N N . ASP A 1 206 ? -11.206 1.496 3.005 1.00 94.62 206 ASP A N 1
ATOM 1668 C CA . ASP A 1 206 ? -10.122 0.555 3.258 1.00 94.62 206 ASP A CA 1
ATOM 1669 C C . ASP A 1 206 ? -9.329 0.263 1.982 1.00 94.62 206 ASP A C 1
ATOM 1671 O O . ASP A 1 206 ? -9.891 0.116 0.890 1.00 94.62 206 ASP A O 1
ATOM 1675 N N . VAL A 1 207 ? -8.001 0.225 2.104 1.00 92.56 207 VAL A N 1
ATOM 1676 C CA . VAL A 1 207 ? -7.091 0.038 0.971 1.00 92.56 207 VAL A CA 1
ATOM 1677 C C . VAL A 1 207 ? -5.974 -0.923 1.340 1.00 92.56 207 VAL A C 1
ATOM 1679 O O . VAL A 1 207 ? -5.095 -0.586 2.129 1.00 92.56 207 VAL A O 1
ATOM 1682 N N . ASN A 1 208 ? -5.958 -2.058 0.639 1.00 94.12 208 ASN A N 1
ATOM 1683 C CA . ASN A 1 208 ? -4.868 -3.025 0.691 1.00 94.12 208 ASN A CA 1
ATOM 1684 C C . ASN A 1 208 ? -4.158 -3.067 -0.651 1.00 94.12 208 ASN A C 1
ATOM 1686 O O . ASN A 1 208 ? -4.795 -3.178 -1.704 1.00 94.12 208 ASN A O 1
ATOM 1690 N N . ALA A 1 209 ? -2.833 -2.969 -0.629 1.00 95.25 209 ALA A N 1
ATOM 1691 C CA . ALA A 1 209 ? -2.038 -2.951 -1.844 1.00 95.25 209 ALA A CA 1
ATOM 1692 C C . ALA A 1 209 ? -0.664 -3.580 -1.634 1.00 95.25 209 ALA A C 1
ATOM 1694 O O . ALA A 1 209 ? -0.026 -3.414 -0.601 1.00 95.25 209 ALA A O 1
ATOM 1695 N N . VAL A 1 210 ? -0.181 -4.249 -2.677 1.00 96.31 210 VAL A N 1
ATOM 1696 C CA . VAL A 1 210 ? 1.205 -4.700 -2.783 1.00 96.31 210 VAL A CA 1
ATOM 1697 C C . VAL A 1 210 ? 1.766 -4.166 -4.093 1.00 96.31 210 VAL A C 1
ATOM 1699 O O . VAL A 1 210 ? 1.147 -4.326 -5.147 1.00 96.31 210 VAL A O 1
ATOM 1702 N N . MET A 1 211 ? 2.934 -3.532 -4.037 1.00 95.62 211 MET A N 1
ATOM 1703 C CA . MET A 1 211 ? 3.620 -2.972 -5.200 1.00 95.62 211 MET A CA 1
ATOM 1704 C C . MET A 1 211 ? 5.068 -3.456 -5.233 1.00 95.62 211 MET A C 1
ATOM 1706 O O . MET A 1 211 ? 5.778 -3.344 -4.238 1.00 95.62 211 MET A O 1
ATOM 1710 N N . GLU A 1 212 ? 5.521 -3.949 -6.386 1.00 95.38 212 GLU A N 1
ATOM 1711 C CA . GLU A 1 212 ? 6.939 -4.214 -6.649 1.00 95.38 212 GLU A CA 1
ATOM 1712 C C . GLU A 1 212 ? 7.436 -3.301 -7.771 1.00 95.38 212 GLU A C 1
ATOM 1714 O O . GLU A 1 212 ? 6.784 -3.138 -8.804 1.00 95.38 212 GLU A O 1
ATOM 1719 N N . VAL A 1 213 ? 8.625 -2.739 -7.576 1.00 94.94 213 VAL A N 1
ATOM 1720 C CA . VAL A 1 213 ? 9.381 -2.014 -8.596 1.00 94.94 213 VAL A CA 1
ATOM 1721 C C . VAL A 1 213 ? 10.653 -2.800 -8.890 1.00 94.94 213 VAL A C 1
ATOM 1723 O O . VAL A 1 213 ? 11.497 -2.966 -8.012 1.00 94.94 213 VAL A O 1
ATOM 1726 N N . ARG A 1 214 ? 10.819 -3.264 -10.132 1.00 91.88 214 ARG A N 1
ATOM 1727 C CA . ARG A 1 214 ? 11.965 -4.083 -10.555 1.00 91.88 214 ARG A CA 1
ATOM 1728 C C . ARG A 1 214 ? 12.462 -3.670 -11.937 1.00 91.88 214 ARG A C 1
ATOM 1730 O O . ARG A 1 214 ? 11.681 -3.260 -12.795 1.00 91.88 214 ARG A O 1
ATOM 1737 N N . ALA A 1 215 ? 13.769 -3.795 -12.157 1.00 89.94 215 ALA A N 1
ATOM 1738 C CA . ALA A 1 215 ? 14.371 -3.616 -13.474 1.00 89.94 215 ALA A CA 1
ATOM 1739 C C . ALA A 1 215 ? 14.320 -4.924 -14.274 1.00 89.94 215 ALA A C 1
ATOM 1741 O O . ALA A 1 215 ? 14.692 -5.978 -13.767 1.00 89.94 215 ALA A O 1
ATOM 1742 N N . TYR A 1 216 ? 13.932 -4.841 -15.547 1.00 86.12 216 TYR A N 1
ATOM 1743 C CA . TYR A 1 216 ? 13.957 -5.979 -16.463 1.00 86.12 216 TYR A CA 1
ATOM 1744 C C . TYR A 1 216 ? 14.860 -5.683 -17.664 1.00 86.12 216 TYR A C 1
ATOM 1746 O O . TYR A 1 216 ? 14.705 -4.631 -18.293 1.00 86.12 216 TYR A O 1
ATOM 1754 N N . PRO A 1 217 ? 15.793 -6.586 -18.019 1.00 79.62 217 PRO A N 1
ATOM 1755 C CA . PRO A 1 217 ? 16.606 -6.415 -19.211 1.00 79.62 217 PRO A CA 1
ATOM 1756 C C . PRO A 1 217 ? 15.728 -6.560 -20.455 1.00 79.62 217 PRO A C 1
ATOM 1758 O O . PRO A 1 217 ? 15.040 -7.565 -20.650 1.00 79.62 217 PRO A O 1
ATOM 1761 N N . ARG A 1 218 ? 15.774 -5.559 -21.334 1.00 71.94 218 ARG A N 1
ATOM 1762 C CA . ARG A 1 218 ? 15.170 -5.664 -22.661 1.00 71.94 218 ARG A CA 1
ATOM 1763 C C . ARG A 1 218 ? 16.176 -6.277 -23.612 1.00 71.94 218 ARG A C 1
ATOM 1765 O O . ARG A 1 218 ? 17.254 -5.729 -23.829 1.00 71.94 218 ARG A O 1
ATOM 1772 N N . HIS A 1 219 ? 15.804 -7.400 -24.210 1.00 61.34 219 HIS A N 1
ATOM 1773 C CA . HIS A 1 219 ? 16.525 -7.882 -25.375 1.00 61.34 219 HIS A CA 1
ATOM 1774 C C . HIS A 1 219 ? 16.211 -6.922 -26.528 1.00 61.34 219 HIS A C 1
ATOM 1776 O O . HIS A 1 219 ? 15.031 -6.627 -26.747 1.00 61.34 219 HIS A O 1
ATOM 1782 N N . PRO A 1 220 ? 17.217 -6.393 -27.244 1.00 53.44 220 PRO A N 1
ATOM 1783 C CA . PRO A 1 220 ? 16.957 -5.535 -28.386 1.00 53.44 220 PRO A CA 1
ATOM 1784 C C . PRO A 1 220 ? 16.098 -6.308 -29.386 1.00 53.44 220 PRO A C 1
ATOM 1786 O O . PRO A 1 220 ? 16.462 -7.404 -29.818 1.00 53.44 220 PRO A O 1
ATOM 1789 N N . CYS A 1 221 ? 14.944 -5.739 -29.735 1.00 43.03 221 CYS A N 1
ATOM 1790 C CA . CYS A 1 221 ? 14.160 -6.222 -30.860 1.00 43.03 221 CYS A CA 1
ATOM 1791 C C . CYS A 1 221 ? 15.092 -6.215 -32.078 1.00 43.03 221 CYS A C 1
ATOM 1793 O O . CYS A 1 221 ? 15.666 -5.171 -32.404 1.00 43.03 221 CYS A O 1
ATOM 1795 N N . ARG A 1 222 ? 15.311 -7.376 -32.711 1.00 42.66 222 ARG A N 1
ATOM 1796 C CA . ARG A 1 222 ? 16.000 -7.439 -34.003 1.00 42.66 222 ARG A CA 1
ATOM 1797 C C . ARG A 1 222 ? 15.157 -6.622 -34.974 1.00 42.66 222 ARG A C 1
ATOM 1799 O O . ARG A 1 222 ? 14.159 -7.113 -35.487 1.00 42.66 222 ARG A O 1
ATOM 1806 N N . VAL A 1 223 ? 15.553 -5.377 -35.209 1.00 43.62 223 VAL A N 1
ATOM 1807 C CA . VAL A 1 223 ? 15.104 -4.635 -36.381 1.00 43.62 223 VAL A CA 1
ATOM 1808 C C . VAL A 1 223 ? 15.639 -5.436 -37.561 1.00 43.62 223 VAL A C 1
ATOM 1810 O O . VAL A 1 223 ? 16.849 -5.460 -37.794 1.00 43.62 223 VAL A O 1
ATOM 1813 N N . GLU A 1 224 ? 14.771 -6.191 -38.235 1.00 45.38 224 GLU A N 1
ATOM 1814 C CA . GLU A 1 224 ? 15.127 -6.786 -39.516 1.00 45.38 224 GLU A CA 1
ATOM 1815 C C . GLU A 1 224 ? 15.593 -5.642 -40.416 1.00 45.38 224 GLU A C 1
ATOM 1817 O O . GLU A 1 224 ? 14.865 -4.675 -40.649 1.00 45.38 224 GLU A O 1
ATOM 1822 N N . ALA A 1 225 ? 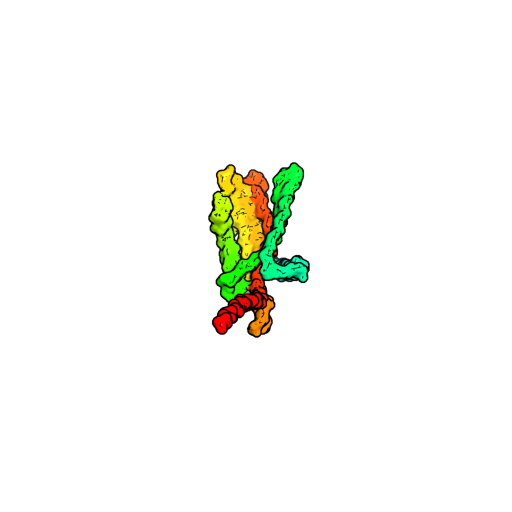16.860 -5.702 -40.830 1.00 42.62 225 ALA A N 1
ATOM 1823 C CA . ALA A 1 225 ? 17.434 -4.700 -41.707 1.00 42.62 225 ALA A CA 1
ATOM 1824 C C . ALA A 1 225 ? 16.554 -4.592 -42.963 1.00 42.62 225 ALA A C 1
ATOM 1826 O O . ALA A 1 225 ? 16.162 -5.629 -43.508 1.00 42.62 225 ALA A O 1
ATOM 1827 N N . PRO A 1 226 ? 16.234 -3.375 -43.439 1.00 42.34 226 PRO A N 1
ATOM 1828 C CA . PRO A 1 226 ? 15.445 -3.228 -44.647 1.00 42.34 226 PRO A CA 1
ATOM 1829 C C . PRO A 1 226 ? 16.168 -3.949 -45.786 1.00 42.34 226 PRO A C 1
ATOM 1831 O O . PRO A 1 226 ? 17.352 -3.706 -46.031 1.00 42.34 226 PRO A O 1
ATOM 1834 N N . LEU A 1 227 ? 15.452 -4.864 -46.445 1.00 47.78 227 LEU A N 1
ATOM 1835 C CA . LEU A 1 227 ? 15.903 -5.552 -47.650 1.00 47.78 227 LEU A CA 1
ATOM 1836 C C . LEU A 1 227 ? 16.415 -4.495 -48.630 1.00 47.78 227 LEU A C 1
ATOM 1838 O O . LEU A 1 227 ? 15.639 -3.708 -49.173 1.00 47.78 227 LEU A O 1
ATOM 1842 N N . THR A 1 228 ? 17.731 -4.452 -48.822 1.00 42.75 228 THR A N 1
ATOM 1843 C CA . THR A 1 228 ? 18.354 -3.561 -49.791 1.00 42.75 228 THR A CA 1
ATOM 1844 C C . THR A 1 228 ? 17.782 -3.881 -51.166 1.00 42.75 228 THR A C 1
ATOM 1846 O O . THR A 1 228 ? 17.780 -5.027 -51.625 1.00 42.75 228 THR A O 1
ATOM 1849 N N . SER A 1 229 ? 17.223 -2.854 -51.801 1.00 42.00 229 SER A N 1
ATOM 1850 C CA . SER A 1 229 ? 16.661 -2.924 -53.140 1.00 42.00 229 SER A CA 1
ATOM 1851 C C . SER A 1 229 ? 17.713 -3.472 -54.102 1.00 42.00 229 SER A C 1
ATOM 1853 O O . SER A 1 229 ? 18.788 -2.903 -54.287 1.00 42.00 229 SER A O 1
ATOM 1855 N N . LYS A 1 230 ? 17.407 -4.614 -54.723 1.00 42.22 230 LYS A N 1
ATOM 1856 C CA . LYS A 1 230 ? 18.189 -5.132 -55.844 1.00 42.22 230 LYS A CA 1
ATOM 1857 C C . LYS A 1 230 ? 18.095 -4.119 -56.980 1.00 42.22 230 LYS A C 1
ATOM 1859 O O . LYS A 1 230 ? 17.033 -3.947 -57.573 1.00 42.22 230 LYS A O 1
ATOM 1864 N N . THR A 1 231 ? 19.206 -3.458 -57.279 1.00 37.22 231 THR A N 1
ATOM 1865 C CA . THR A 1 231 ? 19.361 -2.612 -58.459 1.00 37.22 231 THR A CA 1
ATOM 1866 C C . THR A 1 231 ? 19.150 -3.474 -59.701 1.00 37.22 231 THR A C 1
ATOM 1868 O O . THR A 1 231 ? 19.934 -4.380 -59.988 1.00 37.22 231 THR A O 1
ATOM 1871 N N . PHE A 1 232 ? 18.062 -3.216 -60.421 1.00 36.66 232 PHE A N 1
ATOM 1872 C CA . PHE A 1 232 ? 17.796 -3.813 -61.722 1.00 36.66 232 PHE A CA 1
ATOM 1873 C C . PHE A 1 232 ? 18.798 -3.212 -62.717 1.00 36.66 232 PHE A C 1
ATOM 1875 O O . PHE A 1 232 ? 18.811 -2.002 -62.934 1.00 36.66 232 PHE A O 1
ATOM 1882 N N . LYS A 1 233 ? 19.694 -4.035 -63.272 1.00 40.34 233 LYS A N 1
ATOM 1883 C CA . LYS A 1 233 ? 20.545 -3.627 -64.395 1.00 40.34 233 LYS A CA 1
ATOM 1884 C C . LYS A 1 233 ? 19.714 -3.720 -65.672 1.00 40.34 233 LYS A C 1
ATOM 1886 O O . LYS A 1 233 ? 19.417 -4.822 -66.125 1.00 40.34 233 LYS A O 1
ATOM 1891 N N . GLU A 1 234 ? 19.361 -2.576 -66.249 1.00 37.62 234 GLU A N 1
ATOM 1892 C CA . GLU A 1 234 ? 18.939 -2.514 -67.648 1.00 37.62 234 GLU A CA 1
ATOM 1893 C C . GLU A 1 234 ? 20.118 -2.924 -68.534 1.00 37.62 234 GLU A C 1
ATOM 1895 O O . GLU A 1 234 ? 21.219 -2.378 -68.435 1.00 37.62 234 GLU A O 1
ATOM 1900 N N . THR A 1 235 ? 19.885 -3.929 -69.375 1.00 37.91 235 THR A N 1
ATOM 1901 C CA . THR A 1 235 ? 20.816 -4.334 -70.430 1.00 37.91 235 THR A CA 1
ATOM 1902 C C . THR A 1 235 ? 20.251 -3.771 -71.726 1.00 37.91 235 THR A C 1
ATOM 1904 O O . THR A 1 235 ? 19.076 -3.992 -72.019 1.00 37.91 235 THR A O 1
ATOM 1907 N N . LYS A 1 236 ? 21.062 -2.991 -72.438 1.00 39.06 236 LYS A N 1
ATOM 1908 C CA . LYS A 1 236 ? 20.756 -2.447 -73.761 1.00 39.06 236 LYS A CA 1
ATOM 1909 C C . LYS A 1 236 ? 21.237 -3.408 -74.841 1.00 39.06 236 LYS A C 1
ATOM 1911 O O . LYS A 1 236 ? 22.268 -4.072 -74.584 1.00 39.06 236 LYS A O 1
#

Radius of gyration: 32.8 Å; chains: 1; bounding box: 54×35×160 Å

pLDDT: mean 82.0, std 15.34, range [36.66, 97.5]

Organism: NCBI:txid2077276

Sequence (236 aa):
MVQLKAHMIELQQRAIAPREEREDKQLYTTVLRNVVKKQQLAFVDIQAAMTGYATSLQDARAFLSRRLSHLNPLNAMSEEHRFENDDGDYWAVRFVVSQFESAHSAKQVYDLVVYYLSNSEISISEKVGHLTVREDDDSCEPGIMQHYLSSVTGKGLRMESNTVIFYEYREADRPGNHDAYGLLVSDFVDEDEGHPYRSNERIRKDVNAVMEVRAYPRHPCRVEAPLTSKTFKETK

Foldseek 3Di:
DVVVVVVVVVVVVVVVPDDPVVVVVVVVVVVVVVVVVVVVVVVVVVVVVVVVLVVQQVVLVVVVCVVCVPPDLVDWDKDKDWDADPVGDIDMDIDTRDDDPPDPFLVVVLVVVVVCVVPVQVVCCVPQVKNKDFPDDDPDDPFKDWTWIWIAHPVRAIATFTKIKGKDWDDDPDPPDQPTKIKMWMWTDPQDPVDGDDVVRHHYDTDTDIDMRTDDDDDPDPPPPPDPDDPDDDDD

Secondary structure (DSSP, 8-state):
-HHHHHHHHHHHHHHHS--THHHHHHHHHHHHHHHHHHHHHHHHHHHHHHHHHHHHHHHHHHHHHHHHTTS-TTS-EEEEEEEE-TT--EEEEEEEE---TT-S-HHHHHHHHHHHHHTHHHHHHHHH-SEEEE-------TTEEEEEEEEE-TTS-EEEEEEEEEEEEEPPSSTT-TT-EEEEEEEE-S--SSS---TTT-EE----EEEEEE--PPPPP--PPP----------